Protein AF-A0A821WRH0-F1 (afdb_monomer_lite)

Foldseek 3Di:
DPPPDDDDDDDPPVPCVVVVPADPVRDDDDDPDDDCPPPDDDDDDDDDDPPPQFQFLQAQVQQKKKKWKWAWDADPPPRDTDIDIDMDIWGFDGHHDFFPVSVQVRVLVGLCVDPVRVQWHWDWDDDPPDDQKIQIAIGGDPDDPDDGPPDMKMKMAGDCSVCVQQQHNHRIDTNVCRRVTIHGGTCNPNHPPPD

Organism: NCBI:txid392032

Radius of gyration: 23.68 Å; chains: 1; bounding box: 64×35×74 Å

Sequence (195 aa):
MDEQGFYISLNPSASLSLYPNNTLSSFNNELHSPIDFANEEWVVGLAEVLVNAGVMNIGRDDARFSVQRVITSTNEYDGEPLIRNMTFHLEIPAKHYITIMELLAAINKQLKSCPETEDIHFKTSTPKEGKQLVKIKINLTEKPALSLPNRMKVNFTFSKHIAFLLGSDKTTIDYNEFEKLSAEMSISGAIPKFA

Secondary structure (DSSP, 8-state):
---------------TTT-TT-BTTB-----SS----TTS---PPP------TT--SB-TTTTEEEEEEEEEEE-TTT--EEEEEEEEEEE---B--SBHHHHHHHHHHHHTTSTTTTTEEEEEEPPSSS-SEEEEEEEE-S--SS---SEEEEEEEE-HHHHHHTT-S-SEEEGGGGGG-EEESB-TT------

Structure (mmCIF, N/CA/C/O backbone):
data_AF-A0A821WRH0-F1
#
_entry.id   AF-A0A821WRH0-F1
#
loop_
_atom_site.group_PDB
_atom_site.id
_atom_site.type_symbol
_atom_site.label_atom_id
_atom_site.label_alt_id
_atom_site.label_comp_id
_atom_site.label_asym_id
_atom_site.label_entity_id
_atom_site.label_seq_id
_atom_site.pdbx_PDB_ins_code
_atom_site.Cartn_x
_atom_site.Cartn_y
_atom_site.Cartn_z
_atom_site.occupancy
_atom_site.B_iso_or_equiv
_atom_site.auth_seq_id
_atom_site.auth_comp_id
_atom_site.auth_asym_id
_atom_site.auth_atom_id
_atom_site.pdbx_PDB_model_num
ATOM 1 N N . MET A 1 1 ? -42.793 -9.914 20.328 1.00 41.78 1 MET A N 1
ATOM 2 C CA . MET A 1 1 ? -42.519 -8.509 19.983 1.00 41.78 1 MET A CA 1
ATOM 3 C C . MET A 1 1 ? -41.028 -8.438 19.794 1.00 41.78 1 MET A C 1
ATOM 5 O O . MET A 1 1 ? -40.325 -8.842 20.709 1.00 41.78 1 MET A O 1
ATOM 9 N N . ASP A 1 2 ? -40.575 -8.060 18.606 1.00 43.97 2 ASP A N 1
ATOM 10 C CA . ASP A 1 2 ? -39.149 -7.876 18.357 1.00 43.97 2 ASP A CA 1
ATOM 11 C C . ASP A 1 2 ? -38.702 -6.639 19.141 1.00 43.97 2 ASP A C 1
ATOM 13 O O . ASP A 1 2 ? -39.193 -5.537 18.893 1.00 43.97 2 ASP A O 1
ATOM 17 N N . GLU A 1 3 ? -37.837 -6.829 20.137 1.00 53.34 3 GLU A N 1
ATOM 18 C CA . GLU A 1 3 ? -37.182 -5.725 20.836 1.00 53.34 3 GLU A CA 1
ATOM 19 C C . GLU A 1 3 ? -36.296 -4.992 19.822 1.00 53.34 3 GLU A C 1
ATOM 21 O O . GLU A 1 3 ? -35.256 -5.499 19.397 1.00 53.34 3 GLU A O 1
ATOM 26 N N . GLN A 1 4 ? -36.729 -3.807 19.385 1.00 60.75 4 GLN A N 1
ATOM 27 C CA . GLN A 1 4 ? -35.914 -2.923 18.555 1.00 60.75 4 GLN A CA 1
ATOM 28 C C . GLN A 1 4 ? -34.800 -2.320 19.416 1.00 60.75 4 GLN A C 1
ATOM 30 O O . GLN A 1 4 ? -34.915 -1.219 19.944 1.00 60.75 4 GLN A O 1
ATOM 35 N N . GLY A 1 5 ? -33.714 -3.071 19.579 1.00 61.09 5 GLY A N 1
ATOM 36 C CA . GLY A 1 5 ? -32.459 -2.553 20.108 1.00 61.09 5 GLY A CA 1
ATOM 37 C C . GLY A 1 5 ? -31.685 -1.780 19.039 1.00 61.09 5 GLY A C 1
ATOM 38 O O . GLY A 1 5 ? -31.749 -2.098 17.850 1.00 61.09 5 GLY A O 1
ATOM 39 N N . PHE A 1 6 ? -30.908 -0.788 19.462 1.00 62.66 6 PHE A N 1
ATOM 40 C CA . PHE A 1 6 ? -29.912 -0.133 18.620 1.00 62.66 6 PHE A CA 1
ATOM 41 C C . PHE A 1 6 ? -28.567 -0.092 19.345 1.00 62.66 6 PHE A C 1
ATOM 43 O O . PHE A 1 6 ? -28.502 -0.083 20.573 1.00 62.66 6 PHE A O 1
ATOM 50 N N . TYR A 1 7 ? -27.482 -0.090 18.575 1.00 62.16 7 TYR A N 1
ATOM 51 C CA . TYR A 1 7 ? -26.123 -0.045 19.104 1.00 62.16 7 TYR A CA 1
ATOM 52 C C . TYR A 1 7 ? -25.504 1.314 18.803 1.00 62.16 7 TYR A C 1
ATOM 54 O O . TYR A 1 7 ? -25.599 1.810 17.681 1.00 62.16 7 TYR A O 1
ATOM 62 N N . ILE A 1 8 ? -24.831 1.891 19.797 1.00 62.69 8 ILE A N 1
ATOM 63 C CA . ILE A 1 8 ? -24.060 3.122 19.642 1.00 62.69 8 ILE A CA 1
ATOM 64 C C . ILE A 1 8 ? -22.593 2.788 19.881 1.00 62.69 8 ILE A C 1
ATOM 66 O O . ILE A 1 8 ? -22.223 2.285 20.942 1.00 62.69 8 ILE A O 1
ATOM 70 N N . SER A 1 9 ? -21.743 3.076 18.901 1.00 56.69 9 SER A N 1
ATOM 71 C CA . SER A 1 9 ? -20.299 2.935 19.061 1.00 56.69 9 SER A CA 1
ATOM 72 C C . SER A 1 9 ? -19.720 4.214 19.652 1.00 56.69 9 SER A C 1
ATOM 74 O O . SER A 1 9 ? -19.687 5.256 18.999 1.00 56.69 9 SER A O 1
ATOM 76 N N . LEU A 1 10 ? -19.229 4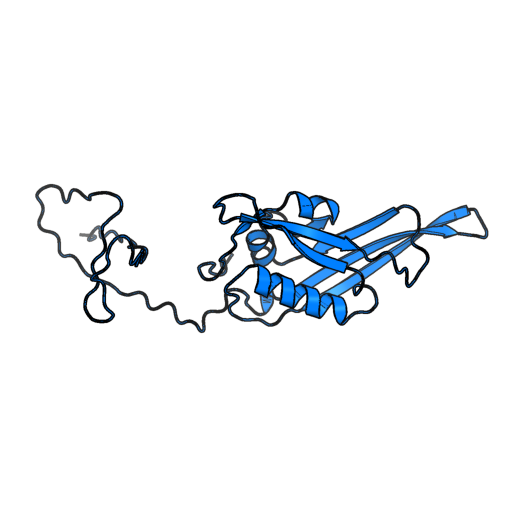.127 20.885 1.00 58.66 10 LEU A N 1
ATOM 77 C CA . LEU A 1 10 ? -18.386 5.161 21.468 1.00 58.66 10 LEU A CA 1
ATOM 78 C C . LEU A 1 10 ? -16.962 4.931 20.976 1.00 58.66 10 LEU A C 1
ATOM 80 O O . LEU A 1 10 ? -16.279 4.020 21.441 1.00 58.66 10 LEU A O 1
ATOM 84 N N . ASN A 1 11 ? -16.502 5.751 20.032 1.00 54.19 11 ASN A N 1
ATOM 85 C CA . ASN A 1 11 ? -15.074 5.789 19.749 1.00 54.19 11 ASN A CA 1
ATOM 86 C C . ASN A 1 11 ? -14.363 6.223 21.035 1.00 54.19 11 ASN A C 1
ATOM 88 O O . ASN A 1 11 ? -14.754 7.245 21.609 1.00 54.19 11 ASN A O 1
ATOM 92 N N . PRO A 1 12 ? -13.342 5.488 21.506 1.00 53.03 12 PRO A N 1
ATOM 93 C CA . PRO A 1 12 ? -12.553 5.901 22.651 1.00 53.03 12 PRO A CA 1
ATOM 94 C C . PRO A 1 12 ? -11.703 7.106 22.237 1.00 53.03 12 PRO A C 1
ATOM 96 O O . PRO A 1 12 ? -10.506 6.998 21.986 1.00 53.03 12 PRO A O 1
ATOM 99 N N . SER A 1 13 ? -12.307 8.290 22.156 1.00 53.94 13 SER A N 1
ATOM 100 C CA . SER A 1 13 ? -11.583 9.553 22.163 1.00 53.94 13 SER A CA 1
ATOM 101 C C . SER A 1 13 ? -11.132 9.804 23.603 1.00 53.94 13 SER A C 1
ATOM 103 O O . SER A 1 13 ? -11.552 10.731 24.286 1.00 53.94 13 SER A O 1
ATOM 105 N N . ALA A 1 14 ? -10.211 8.960 24.075 1.00 52.19 14 ALA A N 1
ATOM 106 C CA . ALA A 1 14 ? -9.466 9.123 25.320 1.00 52.19 14 ALA A CA 1
ATOM 107 C C . ALA A 1 14 ? -8.475 10.300 25.214 1.00 52.19 14 ALA A C 1
ATOM 109 O O . ALA A 1 14 ? -7.304 10.195 25.578 1.00 52.19 14 ALA A O 1
ATOM 110 N N . SER A 1 15 ? -8.912 11.414 24.629 1.00 53.31 15 SER A N 1
ATOM 111 C CA . SER A 1 15 ? -8.122 12.621 24.507 1.00 53.31 15 SER A CA 1
ATOM 112 C C . SER A 1 15 ? -7.903 13.168 25.912 1.00 53.31 15 SER A C 1
ATOM 114 O O . SER A 1 15 ? -8.784 13.806 26.482 1.00 53.31 15 SER A O 1
ATOM 116 N N . LEU A 1 16 ? -6.720 12.922 26.476 1.00 57.72 16 LEU A N 1
ATOM 117 C CA . LEU A 1 16 ? -6.313 13.435 27.790 1.00 57.72 16 LEU A CA 1
ATOM 118 C C . LEU A 1 16 ? -6.348 14.971 27.860 1.00 57.72 16 LEU A C 1
ATOM 120 O O . LEU A 1 16 ? -6.391 15.533 28.947 1.00 57.72 16 LEU A O 1
ATOM 124 N N . SER A 1 17 ? -6.360 15.661 26.714 1.00 57.25 17 SER A N 1
ATOM 125 C CA . SER A 1 17 ? -6.590 17.108 26.661 1.00 57.25 17 SER A CA 1
ATOM 126 C C . SER A 1 17 ? -8.047 17.511 26.909 1.00 57.25 17 SER A C 1
ATOM 128 O O . SER A 1 17 ? -8.277 18.614 27.390 1.00 57.25 17 SER A O 1
ATOM 130 N N . LEU A 1 18 ? -9.017 16.650 26.583 1.00 55.78 18 LEU A N 1
ATOM 131 C CA . LEU A 1 18 ? -10.450 16.900 26.793 1.00 55.78 18 LEU A CA 1
ATOM 132 C C . LEU A 1 18 ? -10.946 16.287 28.110 1.00 55.78 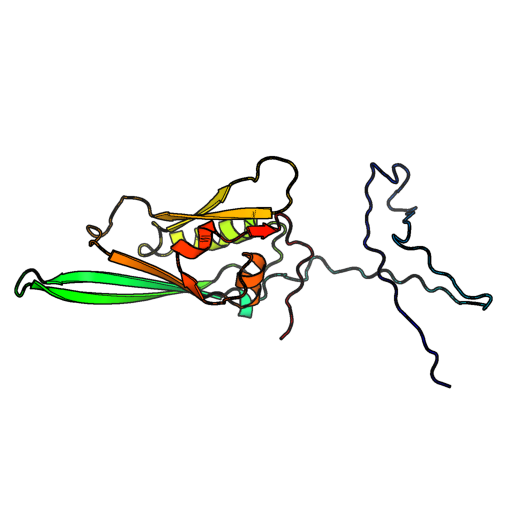18 LEU A C 1
ATOM 134 O O . LEU A 1 18 ? -11.730 16.908 28.822 1.00 55.78 18 LEU A O 1
ATOM 138 N N . TYR A 1 19 ? -10.432 15.108 28.468 1.00 68.88 19 TYR A N 1
ATOM 139 C CA . TYR A 1 19 ? -10.789 14.379 29.686 1.00 68.88 19 TYR A CA 1
ATOM 140 C C . TYR A 1 19 ? -9.523 14.031 30.490 1.00 68.88 19 TYR A C 1
ATOM 142 O O . TYR A 1 19 ? -9.122 12.866 30.554 1.00 68.88 19 TYR A O 1
ATOM 150 N N . PRO A 1 20 ? -8.866 15.028 31.116 1.00 67.62 20 PRO A N 1
ATOM 151 C CA . PRO A 1 20 ? -7.584 14.842 31.809 1.00 67.62 20 PRO A CA 1
ATOM 152 C C . PRO A 1 20 ? -7.665 13.911 33.024 1.00 67.62 20 PRO A C 1
ATOM 154 O O . PRO A 1 20 ? -6.645 13.407 33.484 1.00 67.62 20 PRO A O 1
ATOM 157 N N . ASN A 1 21 ? -8.875 13.668 33.529 1.00 72.69 21 ASN A N 1
ATOM 158 C CA . ASN A 1 21 ? -9.124 12.807 34.681 1.00 72.69 21 ASN A CA 1
ATOM 159 C C . ASN A 1 21 ? -9.404 11.345 34.298 1.00 72.69 21 ASN A C 1
ATOM 161 O O . ASN A 1 21 ? -9.670 10.541 35.189 1.00 72.69 21 ASN A O 1
ATOM 165 N N . ASN A 1 22 ? -9.378 10.990 33.006 1.00 66.94 22 ASN A N 1
ATOM 166 C CA . ASN A 1 22 ? -9.552 9.601 32.594 1.00 66.94 22 ASN A CA 1
ATOM 167 C C . ASN A 1 22 ? -8.366 8.759 33.072 1.00 66.94 22 ASN A C 1
ATOM 169 O O . ASN A 1 22 ? -7.207 9.051 32.777 1.00 66.94 22 ASN A O 1
ATOM 173 N N . THR A 1 23 ? -8.667 7.684 33.790 1.00 65.88 23 THR A N 1
ATOM 174 C CA . THR A 1 23 ? -7.700 6.683 34.236 1.00 65.88 23 THR A CA 1
ATOM 175 C C . THR A 1 23 ? -8.080 5.314 33.682 1.00 65.88 23 THR A C 1
ATOM 177 O O . THR A 1 23 ? -9.181 5.109 33.175 1.00 65.88 23 THR A O 1
ATOM 180 N N . LEU A 1 24 ? -7.176 4.343 33.827 1.00 56.78 24 LEU A N 1
ATOM 181 C CA . LEU A 1 24 ? -7.454 2.936 33.515 1.00 56.78 24 LEU A CA 1
ATOM 182 C C . LEU A 1 24 ? -8.655 2.365 34.290 1.00 56.78 24 LEU A C 1
ATOM 184 O O . LEU A 1 24 ? -9.268 1.412 33.829 1.00 56.78 24 LEU A O 1
ATOM 188 N N . SER A 1 25 ? -8.980 2.923 35.459 1.00 61.56 25 SER A N 1
ATOM 189 C CA . SER A 1 25 ? -10.066 2.456 36.329 1.00 61.56 25 SER A CA 1
ATOM 190 C C . SER A 1 25 ? -11.313 3.345 36.307 1.00 61.56 25 SER A C 1
ATOM 192 O O . SER A 1 25 ? -12.313 2.992 36.926 1.00 61.56 25 SER A O 1
ATOM 194 N N . SER A 1 26 ? -11.264 4.499 35.638 1.00 60.72 26 SER A N 1
ATOM 195 C CA . SER A 1 26 ? -12.343 5.487 35.611 1.00 60.72 26 SER A CA 1
ATOM 196 C C . SER A 1 26 ? -12.296 6.241 34.289 1.00 60.72 26 SER A C 1
ATOM 198 O O . SER A 1 26 ? -11.449 7.114 34.094 1.00 60.72 26 SER A O 1
ATOM 200 N N . PHE A 1 27 ? -13.206 5.901 33.382 1.00 61.66 27 PHE A N 1
ATOM 201 C CA . PHE A 1 27 ? -13.231 6.438 32.028 1.00 61.66 27 PHE A CA 1
ATOM 202 C C . PHE A 1 27 ? -14.539 7.178 31.767 1.00 61.66 27 PHE A C 1
ATOM 204 O O . PHE A 1 27 ? -15.613 6.583 31.829 1.00 61.66 27 PHE A O 1
ATOM 211 N N . ASN A 1 28 ? -14.437 8.466 31.450 1.00 64.75 28 ASN A N 1
ATOM 212 C CA . ASN A 1 28 ? -15.551 9.287 30.999 1.00 64.75 28 ASN A CA 1
ATOM 213 C C . ASN A 1 28 ? -15.395 9.583 29.508 1.00 64.75 28 ASN A C 1
ATOM 215 O O . ASN A 1 28 ? -14.311 9.938 29.040 1.00 64.75 28 ASN A O 1
ATOM 219 N N . ASN A 1 29 ? -16.488 9.448 28.768 1.00 65.00 29 ASN A N 1
ATOM 220 C CA . ASN A 1 29 ? -16.570 9.821 27.364 1.00 65.00 29 ASN A CA 1
ATOM 221 C C . ASN A 1 29 ? -17.930 10.462 27.105 1.00 65.00 29 ASN A C 1
ATOM 223 O O . ASN A 1 29 ? -18.893 10.192 27.825 1.00 65.00 29 ASN A O 1
ATOM 227 N N . GLU A 1 30 ? -18.005 11.294 26.078 1.00 65.69 30 GLU A N 1
ATOM 228 C CA . GLU A 1 30 ? -19.230 11.970 25.683 1.00 65.69 30 GLU A CA 1
ATOM 229 C C . GLU A 1 30 ? -19.664 11.484 24.305 1.00 65.69 30 GLU A C 1
ATOM 231 O O . GLU A 1 30 ? -18.856 11.265 23.398 1.00 65.69 30 GLU A O 1
ATOM 236 N N . LEU A 1 31 ? -20.971 11.306 24.139 1.00 65.00 31 LEU A N 1
ATOM 237 C CA . LEU A 1 31 ? -21.533 11.085 22.820 1.00 65.00 31 LEU A CA 1
ATOM 238 C C . LEU A 1 31 ? -21.380 12.371 22.008 1.00 65.00 31 LEU A C 1
ATOM 240 O O . LEU A 1 31 ? -21.886 13.419 22.392 1.00 65.00 31 LEU A O 1
ATOM 244 N N . HIS A 1 32 ? -20.743 12.276 20.840 1.00 59.94 32 HIS A N 1
ATOM 245 C CA . HIS A 1 32 ? -20.609 13.402 19.906 1.00 59.94 32 HIS A CA 1
ATOM 246 C C . HIS A 1 32 ? -21.958 13.997 19.472 1.00 59.94 32 HIS A C 1
ATOM 248 O O . HIS A 1 32 ? -22.010 15.104 18.938 1.00 59.94 32 HIS A O 1
ATOM 254 N N . SER A 1 33 ? -23.049 13.254 19.638 1.00 58.44 33 SER A N 1
ATOM 255 C CA . SER A 1 33 ? -24.402 13.734 19.397 1.00 58.44 33 SER A CA 1
ATOM 256 C C . SER A 1 33 ? -25.292 13.318 20.564 1.00 58.44 33 SER A C 1
ATOM 258 O O . SER A 1 33 ? -25.293 12.134 20.910 1.00 58.44 33 SER A O 1
ATOM 260 N N . PRO A 1 34 ? -26.031 14.258 21.178 1.00 66.56 34 PRO A N 1
ATOM 261 C CA . PRO A 1 34 ? -26.975 13.924 22.230 1.00 66.56 34 PRO A CA 1
ATOM 262 C C . PRO A 1 34 ? -28.049 12.993 21.669 1.00 66.56 34 PRO A C 1
ATOM 264 O O . PRO A 1 34 ? -28.529 13.180 20.550 1.00 66.56 34 PRO A O 1
ATOM 267 N N . ILE A 1 35 ? -28.405 11.983 22.453 1.00 69.31 35 ILE A N 1
ATOM 268 C CA . ILE A 1 35 ? -29.463 11.037 22.115 1.00 69.31 35 ILE A CA 1
ATOM 269 C C . ILE A 1 35 ? -30.664 11.390 22.974 1.00 69.31 35 ILE A C 1
ATOM 271 O O . ILE A 1 35 ? -30.554 11.466 24.197 1.00 69.31 35 ILE A O 1
ATOM 275 N N . ASP A 1 36 ? -31.790 11.631 22.315 1.00 74.06 36 ASP A N 1
ATOM 276 C CA . ASP A 1 36 ? -33.067 11.826 22.980 1.00 74.06 36 ASP A CA 1
ATOM 277 C C . ASP A 1 36 ? -33.769 10.474 23.094 1.00 74.06 36 ASP A C 1
ATOM 279 O O . ASP A 1 36 ? -34.232 9.890 22.111 1.00 74.06 36 ASP A O 1
ATOM 283 N N . PHE A 1 37 ? -33.794 9.960 24.315 1.00 68.88 37 PHE A N 1
ATOM 284 C CA . PHE A 1 37 ? -34.530 8.767 24.688 1.00 68.88 37 PHE A CA 1
ATOM 285 C C . PHE A 1 37 ? -35.976 9.172 24.965 1.00 68.88 37 PHE A C 1
ATOM 287 O O . PHE A 1 37 ? -36.374 9.265 26.121 1.00 68.88 37 PHE A O 1
ATOM 294 N N . ALA A 1 38 ? -36.719 9.495 23.904 1.00 65.69 38 ALA A N 1
ATOM 295 C CA . ALA A 1 38 ? -38.064 10.070 23.941 1.00 65.69 38 ALA A CA 1
ATOM 296 C C . ALA A 1 38 ? -38.939 9.515 25.086 1.00 65.69 38 ALA A C 1
ATOM 298 O O . ALA A 1 38 ? -39.541 8.470 24.911 1.00 65.69 38 ALA A O 1
ATOM 299 N N . ASN A 1 39 ? -38.988 10.197 26.243 1.00 64.88 39 ASN A N 1
ATOM 300 C CA . ASN A 1 39 ? -39.774 9.915 27.467 1.00 64.88 39 ASN A CA 1
ATOM 301 C C . ASN A 1 39 ? -40.053 8.437 27.846 1.00 64.88 39 ASN A C 1
ATOM 303 O O . ASN A 1 39 ? -41.018 8.155 28.558 1.00 64.88 39 ASN A O 1
ATOM 307 N N . GLU A 1 40 ? -39.218 7.501 27.412 1.00 73.19 40 GLU A N 1
ATOM 308 C CA . GLU A 1 40 ? -39.374 6.063 27.621 1.00 73.19 40 GLU A CA 1
ATOM 309 C C . GLU A 1 40 ? -38.276 5.555 28.562 1.00 73.19 40 GLU A C 1
ATOM 311 O O . GLU A 1 40 ? -37.202 6.149 28.681 1.00 73.19 40 GLU A O 1
ATOM 316 N N . GLU A 1 41 ? -38.543 4.456 29.267 1.00 73.00 41 GLU A N 1
ATOM 317 C CA . GLU A 1 41 ? -37.542 3.811 30.116 1.00 73.00 41 GLU A CA 1
ATOM 318 C C . GLU A 1 41 ? -36.636 2.919 29.259 1.00 73.00 41 GLU A C 1
ATOM 320 O O . GLU A 1 41 ? -37.088 1.936 28.674 1.00 73.00 41 GLU A O 1
ATOM 325 N N . TRP A 1 42 ? -35.342 3.247 29.202 1.00 72.88 42 TRP A N 1
ATOM 326 C CA . TRP A 1 42 ? -34.342 2.476 28.461 1.00 72.88 42 TRP A CA 1
ATOM 327 C C . TRP A 1 42 ? -33.394 1.745 29.405 1.00 72.88 42 TRP A C 1
ATOM 329 O O . TRP A 1 42 ? -32.890 2.312 30.376 1.00 72.88 42 TRP A O 1
ATOM 339 N N . VAL A 1 43 ? -33.080 0.494 29.067 1.00 69.94 43 VAL A N 1
ATOM 340 C CA . VAL A 1 43 ? -31.989 -0.253 29.699 1.00 69.94 43 VAL A CA 1
ATOM 341 C C . VAL A 1 43 ? -30.734 -0.070 28.854 1.00 69.94 43 VAL A C 1
ATOM 343 O O . VAL A 1 43 ? -30.655 -0.549 27.724 1.00 69.94 43 VAL A O 1
ATOM 346 N N . VAL A 1 44 ? -29.740 0.626 29.403 1.00 68.75 44 VAL A N 1
ATOM 347 C CA . VAL A 1 44 ? -28.452 0.842 28.734 1.00 68.75 44 VAL A CA 1
ATOM 348 C C . VAL A 1 44 ? -27.463 -0.233 29.175 1.00 68.75 44 VAL A C 1
ATOM 350 O O . VAL A 1 44 ? -27.117 -0.332 30.351 1.00 68.75 44 VAL A O 1
ATOM 353 N N . GLY A 1 45 ? -26.982 -1.025 28.217 1.00 62.72 45 GLY A N 1
ATOM 354 C CA . GLY A 1 45 ? -25.863 -1.944 28.405 1.00 62.72 45 GLY A CA 1
ATOM 355 C C . GLY A 1 45 ? -24.572 -1.345 27.854 1.00 62.72 45 GLY A C 1
ATOM 356 O O . GLY A 1 45 ? -24.514 -0.959 26.689 1.00 62.72 45 GLY A O 1
ATOM 357 N N . LEU A 1 46 ? -23.525 -1.289 28.675 1.00 64.75 46 LEU A N 1
ATOM 358 C CA . LEU A 1 46 ? -22.170 -0.997 28.210 1.00 64.75 46 LEU A CA 1
ATOM 359 C C . LEU A 1 46 ? -21.503 -2.304 27.781 1.00 64.75 46 LEU A C 1
ATOM 361 O O . LEU A 1 46 ? -21.406 -3.244 28.569 1.00 64.75 46 LEU A O 1
ATOM 365 N N . ALA A 1 47 ? -21.028 -2.349 26.540 1.00 60.06 47 ALA A N 1
ATOM 366 C CA . ALA A 1 47 ? -20.213 -3.441 26.031 1.00 60.06 47 ALA A CA 1
ATOM 367 C C . ALA A 1 47 ? -18.840 -2.892 25.638 1.00 60.06 47 ALA A C 1
ATOM 369 O O . ALA A 1 47 ? -18.734 -1.998 24.799 1.00 60.06 47 ALA A O 1
ATOM 370 N N . GLU A 1 48 ? -17.787 -3.432 26.245 1.00 59.03 48 GLU A N 1
ATOM 371 C CA . GLU A 1 48 ? -16.421 -3.184 25.805 1.00 59.03 48 GLU A CA 1
ATOM 372 C C . GLU A 1 48 ? -16.075 -4.175 24.692 1.00 59.03 48 GLU A C 1
ATOM 374 O O . GLU A 1 48 ? -16.141 -5.392 24.876 1.00 59.03 48 GLU A O 1
ATOM 379 N N . VAL A 1 49 ? -15.689 -3.657 23.527 1.00 59.62 49 VAL A N 1
ATOM 380 C CA . VAL A 1 49 ? -15.126 -4.482 22.457 1.00 59.62 49 VAL A CA 1
ATOM 381 C C . VAL A 1 49 ? -13.611 -4.410 22.565 1.00 59.62 49 VAL A C 1
ATOM 383 O O . VAL A 1 49 ? -12.971 -3.497 22.046 1.00 59.62 49 VAL A O 1
ATOM 386 N N . LEU A 1 50 ? -13.030 -5.399 23.239 1.00 55.09 50 LEU A N 1
ATOM 387 C CA . LEU A 1 50 ? -11.588 -5.612 23.226 1.00 55.09 50 LEU A CA 1
ATOM 388 C C . LEU A 1 50 ? -11.191 -6.141 21.846 1.00 55.09 50 LEU A C 1
ATOM 390 O O . LEU A 1 50 ? -11.250 -7.343 21.574 1.00 55.09 50 LEU A O 1
ATOM 394 N N . VAL A 1 51 ? -10.783 -5.241 20.952 1.00 55.09 51 VAL A N 1
ATOM 395 C CA . VAL A 1 51 ? -10.149 -5.650 19.699 1.00 55.09 51 VAL A CA 1
ATOM 396 C C . VAL A 1 51 ? -8.781 -6.210 20.063 1.00 55.09 51 VAL A C 1
ATOM 398 O O . VAL A 1 51 ? -7.869 -5.479 20.443 1.00 55.09 51 VAL A O 1
ATOM 401 N N . ASN A 1 52 ? -8.653 -7.534 20.007 1.00 53.72 52 ASN A N 1
ATOM 402 C CA . ASN A 1 52 ? -7.400 -8.206 20.306 1.00 53.72 52 ASN A CA 1
ATOM 403 C C . ASN A 1 52 ? -6.310 -7.647 19.376 1.00 53.72 52 ASN A C 1
ATOM 405 O O . ASN A 1 52 ? -6.442 -7.721 18.157 1.00 53.72 52 ASN A O 1
ATOM 409 N N . ALA A 1 53 ? -5.221 -7.113 19.935 1.00 52.19 53 ALA A N 1
ATOM 410 C CA . ALA A 1 53 ? -4.086 -6.599 19.163 1.00 52.19 53 ALA A CA 1
ATOM 411 C C . ALA A 1 53 ? -3.417 -7.677 18.276 1.00 52.19 53 ALA A C 1
ATOM 413 O O . ALA A 1 53 ? -2.578 -7.361 17.435 1.00 52.19 53 ALA A O 1
ATOM 414 N N . GLY A 1 54 ? -3.801 -8.952 18.434 1.00 60.06 54 GLY A N 1
ATOM 415 C CA . GLY A 1 54 ? -3.484 -10.036 17.503 1.00 60.06 54 GLY A CA 1
ATOM 416 C C . GLY A 1 54 ? -4.266 -10.016 16.179 1.00 60.06 54 GLY A C 1
ATOM 417 O O . GLY A 1 54 ? -3.942 -10.802 15.288 1.00 60.06 54 GLY A O 1
ATOM 418 N N . VAL A 1 55 ? -5.274 -9.151 16.011 1.00 72.81 55 VAL A N 1
ATOM 419 C CA . VAL A 1 55 ? -5.990 -8.996 14.736 1.00 72.81 55 VAL A CA 1
ATOM 420 C C . VAL A 1 55 ? -5.080 -8.272 13.746 1.00 72.81 55 VAL A C 1
ATOM 422 O O . VAL A 1 55 ? -4.803 -7.075 13.848 1.00 72.81 55 VAL A O 1
ATOM 425 N N . MET A 1 56 ? -4.584 -9.034 12.776 1.00 85.12 56 MET A N 1
ATOM 426 C CA . MET A 1 56 ? -3.764 -8.513 11.691 1.00 85.12 56 MET A CA 1
ATOM 427 C C . MET A 1 56 ? -4.624 -7.626 10.790 1.00 85.12 56 MET A C 1
ATOM 429 O O . MET A 1 56 ? -5.652 -8.079 10.289 1.00 85.12 56 MET A O 1
ATOM 433 N N . ASN A 1 57 ? -4.189 -6.389 10.543 1.00 87.19 57 ASN A N 1
ATOM 434 C CA . ASN A 1 57 ? -4.795 -5.584 9.485 1.00 87.19 57 ASN A CA 1
ATOM 435 C C . ASN A 1 57 ? -4.316 -6.023 8.099 1.00 87.19 57 ASN A C 1
ATOM 437 O O . ASN A 1 57 ? -5.025 -5.818 7.130 1.00 87.19 57 ASN A O 1
ATOM 441 N N . ILE A 1 58 ? -3.183 -6.715 7.983 1.00 92.50 58 ILE A N 1
ATOM 442 C CA . ILE A 1 58 ? -2.794 -7.396 6.747 1.00 92.50 58 ILE A CA 1
ATOM 443 C C . ILE A 1 58 ? -2.789 -8.904 6.993 1.00 92.50 58 ILE A C 1
ATOM 445 O O . ILE A 1 58 ? -1.888 -9.437 7.645 1.00 92.50 58 ILE A O 1
ATOM 449 N N . GLY A 1 59 ? -3.811 -9.590 6.477 1.00 91.94 59 GLY A N 1
ATOM 450 C CA . GLY A 1 59 ? -3.889 -11.050 6.479 1.00 91.94 59 GLY A CA 1
ATOM 451 C C . GLY A 1 59 ? -2.925 -11.688 5.474 1.00 91.94 59 GLY A C 1
ATOM 452 O O . GLY A 1 59 ? -2.368 -11.013 4.613 1.00 91.94 59 GLY A O 1
ATOM 453 N N . ARG A 1 60 ? -2.740 -13.013 5.557 1.00 91.56 60 ARG A N 1
ATOM 454 C CA . ARG A 1 60 ? -1.843 -13.758 4.648 1.00 91.56 60 ARG A CA 1
ATOM 455 C C . ARG A 1 60 ? -2.227 -13.607 3.176 1.00 91.56 60 ARG A C 1
ATOM 457 O O . ARG A 1 60 ? -1.346 -13.462 2.338 1.00 91.56 60 ARG A O 1
ATOM 464 N N . ASP A 1 61 ? -3.523 -13.598 2.878 1.00 91.19 61 ASP A N 1
ATOM 465 C CA . ASP A 1 61 ? -4.012 -13.486 1.501 1.00 91.19 61 ASP A CA 1
ATOM 466 C C . ASP A 1 61 ? -3.843 -12.067 0.940 1.00 91.19 61 ASP A C 1
ATOM 468 O O . ASP A 1 61 ? -3.574 -11.896 -0.248 1.00 91.19 61 ASP A O 1
ATOM 472 N N . ASP A 1 62 ? -3.908 -11.051 1.806 1.00 94.19 62 ASP A N 1
ATOM 473 C CA . ASP A 1 62 ? -3.709 -9.650 1.430 1.00 94.19 62 ASP A CA 1
ATOM 474 C C . ASP A 1 62 ? -2.235 -9.268 1.296 1.00 94.19 62 ASP A C 1
ATOM 476 O O . ASP A 1 62 ? -1.928 -8.265 0.655 1.00 94.19 62 ASP A O 1
ATOM 480 N N . ALA A 1 63 ? -1.333 -10.038 1.909 1.00 96.19 63 ALA A N 1
ATOM 481 C CA . ALA A 1 63 ? 0.083 -9.715 2.041 1.00 96.19 63 ALA A CA 1
ATOM 482 C C . ALA A 1 63 ? 0.892 -9.856 0.740 1.00 96.19 63 ALA A C 1
ATOM 484 O O . ALA A 1 63 ? 2.066 -9.477 0.688 1.00 96.19 63 ALA A O 1
ATOM 485 N N . ARG A 1 64 ? 0.282 -10.402 -0.313 1.00 97.31 64 ARG A N 1
ATOM 486 C CA . ARG A 1 64 ? 0.913 -10.598 -1.618 1.00 97.31 64 ARG A CA 1
ATOM 487 C C . ARG A 1 64 ? 0.666 -9.408 -2.529 1.00 97.31 64 ARG A C 1
ATOM 489 O O . ARG A 1 64 ? -0.435 -8.864 -2.597 1.00 97.31 64 ARG A O 1
ATOM 496 N N . PHE A 1 65 ? 1.690 -9.038 -3.281 1.00 97.56 65 PHE A N 1
ATOM 497 C CA . PHE A 1 65 ? 1.599 -8.022 -4.318 1.00 97.56 65 PHE A CA 1
ATOM 498 C C . PHE A 1 65 ? 2.518 -8.378 -5.481 1.00 97.56 65 PHE A C 1
ATOM 500 O O . PHE A 1 65 ? 3.405 -9.224 -5.359 1.00 97.56 65 PHE A O 1
ATOM 507 N N . SER A 1 66 ? 2.308 -7.745 -6.629 1.00 97.56 66 SER A N 1
ATOM 508 C CA . SER A 1 66 ? 3.186 -7.930 -7.778 1.00 97.56 66 SER A CA 1
ATOM 509 C C . SER A 1 66 ? 3.619 -6.620 -8.400 1.00 97.56 66 SER A C 1
ATOM 511 O O . SER A 1 66 ? 2.837 -5.674 -8.476 1.00 97.56 66 SER A O 1
ATOM 513 N N . VAL A 1 67 ? 4.845 -6.601 -8.906 1.00 96.12 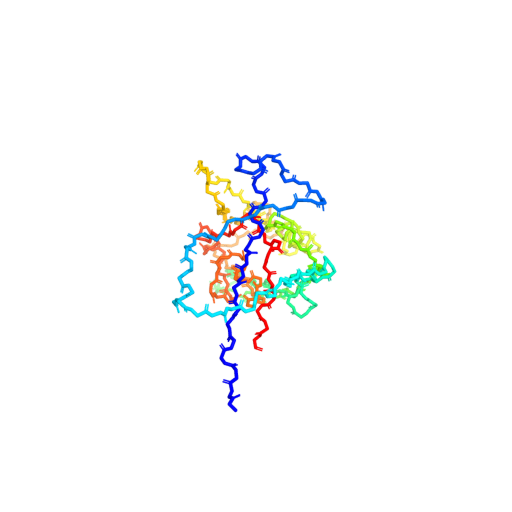67 VAL A N 1
ATOM 514 C CA . VAL A 1 67 ? 5.411 -5.489 -9.664 1.00 96.12 67 VAL A CA 1
ATOM 515 C C . VAL A 1 67 ? 5.565 -5.935 -11.107 1.00 96.12 67 VAL A C 1
ATOM 517 O O . VAL A 1 67 ? 6.255 -6.913 -11.379 1.00 96.12 67 VAL A O 1
ATOM 520 N N . GLN A 1 68 ? 4.939 -5.223 -12.033 1.00 94.62 68 GLN A N 1
ATOM 521 C CA . GLN A 1 68 ? 5.118 -5.432 -13.462 1.00 94.62 68 GLN A CA 1
ATOM 522 C C . GLN A 1 68 ? 6.013 -4.329 -14.024 1.00 94.62 68 GLN A C 1
ATOM 524 O O . GLN A 1 68 ? 5.711 -3.145 -13.878 1.00 94.62 68 GLN A O 1
ATOM 529 N N . ARG A 1 69 ? 7.092 -4.720 -14.699 1.00 90.12 69 ARG A N 1
ATOM 530 C CA . ARG A 1 69 ? 7.990 -3.834 -15.441 1.00 90.12 69 ARG A CA 1
ATOM 531 C C . ARG A 1 69 ? 7.840 -4.100 -16.932 1.00 90.12 69 ARG A C 1
ATOM 533 O O . ARG A 1 69 ? 8.018 -5.231 -17.383 1.00 90.12 69 ARG A O 1
ATOM 540 N N . VAL A 1 70 ? 7.539 -3.049 -17.687 1.00 87.81 70 VAL A N 1
ATOM 541 C CA . VAL A 1 70 ? 7.544 -3.065 -19.152 1.00 87.81 70 VAL A CA 1
ATOM 542 C C . VAL A 1 70 ? 8.692 -2.190 -19.621 1.00 87.81 70 VAL A C 1
ATOM 544 O O . VAL A 1 70 ? 8.693 -0.974 -19.409 1.00 87.81 70 VAL A O 1
ATOM 547 N N . ILE A 1 71 ? 9.675 -2.827 -20.243 1.00 83.56 71 ILE A N 1
ATOM 548 C CA . ILE A 1 71 ? 10.868 -2.186 -20.781 1.00 83.56 71 ILE A CA 1
ATOM 549 C C . ILE A 1 71 ? 10.747 -2.215 -22.299 1.00 83.56 71 ILE A C 1
ATOM 551 O O . ILE A 1 71 ? 10.667 -3.288 -22.892 1.00 83.56 71 ILE A O 1
ATOM 555 N N . THR A 1 72 ? 10.719 -1.038 -22.920 1.00 81.44 72 THR A N 1
ATOM 556 C CA . THR A 1 72 ? 10.756 -0.909 -24.383 1.00 81.44 72 THR A CA 1
ATOM 557 C C . THR A 1 72 ? 12.138 -0.427 -24.782 1.00 81.44 72 THR A C 1
ATOM 559 O O . THR A 1 72 ? 12.460 0.727 -24.519 1.00 81.44 72 THR A O 1
ATOM 562 N N . SER A 1 73 ? 12.949 -1.289 -25.384 1.00 79.56 73 SER A N 1
ATOM 563 C CA . SER A 1 73 ? 14.243 -0.934 -25.977 1.00 79.56 73 SER A CA 1
ATOM 564 C C . SER A 1 73 ? 14.163 -0.980 -27.502 1.00 79.56 73 SER A C 1
ATOM 566 O O . SER A 1 73 ? 13.188 -1.468 -28.063 1.00 79.56 73 SER A O 1
ATOM 568 N N . THR A 1 74 ? 15.190 -0.484 -28.181 1.00 79.50 74 THR A N 1
ATOM 569 C CA . THR A 1 74 ? 15.335 -0.619 -29.635 1.00 79.50 74 THR A CA 1
ATOM 570 C C . THR A 1 74 ? 16.334 -1.732 -29.915 1.00 79.50 74 THR A C 1
ATOM 572 O O . THR A 1 74 ? 17.372 -1.797 -29.258 1.00 79.50 74 THR A O 1
ATOM 575 N N . ASN A 1 75 ? 16.009 -2.634 -30.834 1.00 76.25 75 ASN A N 1
ATOM 576 C CA . ASN A 1 75 ? 16.935 -3.656 -31.293 1.00 76.25 75 ASN A CA 1
ATOM 577 C C . ASN A 1 75 ? 18.043 -2.995 -32.129 1.00 76.25 75 ASN A C 1
ATOM 579 O O . ASN A 1 75 ? 17.768 -2.237 -33.056 1.00 76.25 75 ASN A O 1
ATOM 583 N N . GLU A 1 76 ? 19.300 -3.268 -31.783 1.00 78.88 76 GLU A N 1
ATOM 584 C CA . GLU A 1 76 ? 20.471 -2.661 -32.426 1.00 78.88 76 GLU A CA 1
ATOM 585 C C . GLU A 1 76 ? 20.647 -3.103 -33.887 1.00 78.88 76 GLU A C 1
ATOM 587 O O . GLU A 1 76 ? 21.318 -2.416 -34.654 1.00 78.88 76 GLU A O 1
ATOM 592 N N . TYR A 1 77 ? 20.041 -4.228 -34.284 1.00 78.56 77 TYR A N 1
ATOM 593 C CA . TYR A 1 77 ? 20.218 -4.808 -35.617 1.00 78.56 77 TYR A CA 1
ATOM 594 C C . TYR A 1 77 ? 19.230 -4.283 -36.665 1.00 78.56 77 TYR A C 1
ATOM 596 O O . TYR A 1 77 ? 19.626 -4.045 -37.803 1.00 78.56 77 TYR A O 1
ATOM 604 N N . ASP A 1 78 ? 17.957 -4.124 -36.307 1.00 86.81 78 ASP A N 1
ATOM 605 C CA . ASP A 1 78 ? 16.875 -3.768 -37.239 1.00 86.81 78 ASP A CA 1
ATOM 606 C C . ASP A 1 78 ? 16.120 -2.488 -36.840 1.00 86.81 78 ASP A C 1
ATOM 608 O O . ASP A 1 78 ? 15.297 -1.998 -37.609 1.00 86.81 78 ASP A O 1
ATOM 612 N N . GLY A 1 79 ? 16.420 -1.903 -35.674 1.00 81.69 79 GLY A N 1
ATOM 613 C CA . GLY A 1 79 ? 15.732 -0.714 -35.174 1.00 81.69 79 GLY A CA 1
ATOM 614 C C . GLY A 1 79 ? 14.317 -0.984 -34.651 1.00 81.69 79 GLY A C 1
ATOM 615 O O . GLY A 1 79 ? 13.623 -0.035 -34.274 1.00 81.69 79 GLY A O 1
ATOM 616 N N . GLU A 1 80 ? 13.881 -2.244 -34.592 1.00 83.94 80 GLU A N 1
ATOM 617 C CA . GLU A 1 80 ? 12.541 -2.609 -34.137 1.00 83.94 80 GLU A CA 1
ATOM 618 C C . GLU A 1 80 ? 12.416 -2.496 -32.605 1.00 83.94 80 GLU A C 1
ATOM 620 O O . GLU A 1 80 ? 13.392 -2.690 -31.865 1.00 83.94 80 GLU A O 1
ATOM 625 N N . PRO A 1 81 ? 11.224 -2.174 -32.071 1.00 80.62 81 PRO A N 1
ATOM 626 C CA . PRO A 1 81 ? 11.011 -2.101 -30.635 1.00 80.62 81 PRO A CA 1
ATOM 627 C C . PRO A 1 81 ? 11.039 -3.503 -30.012 1.00 80.62 81 PRO A C 1
ATOM 629 O O . PRO A 1 81 ? 10.176 -4.343 -30.261 1.00 80.62 81 PRO A O 1
ATOM 632 N N . LEU A 1 82 ? 11.995 -3.732 -29.117 1.00 81.62 82 LEU A N 1
ATOM 633 C CA . LEU A 1 82 ? 12.040 -4.904 -28.255 1.00 81.62 82 LEU A CA 1
ATOM 634 C C . LEU A 1 82 ? 11.296 -4.598 -26.951 1.00 81.62 82 LEU A C 1
ATOM 636 O O . LEU A 1 82 ? 11.720 -3.756 -26.158 1.00 81.62 82 LEU A O 1
ATOM 640 N N . ILE A 1 83 ? 10.196 -5.310 -26.710 1.00 85.06 83 ILE A N 1
ATOM 641 C CA . ILE A 1 83 ? 9.395 -5.170 -25.490 1.00 85.06 83 ILE A CA 1
ATOM 642 C C . ILE A 1 83 ? 9.694 -6.344 -24.559 1.00 85.06 83 ILE A C 1
ATOM 644 O O . ILE A 1 83 ? 9.429 -7.498 -24.895 1.00 85.06 83 ILE A O 1
ATOM 648 N N . ARG A 1 84 ? 10.218 -6.053 -23.366 1.00 85.94 84 ARG A N 1
ATOM 649 C CA . ARG A 1 84 ? 10.379 -7.033 -22.285 1.00 85.94 84 ARG A CA 1
ATOM 650 C C . ARG A 1 84 ? 9.377 -6.750 -21.176 1.00 85.94 84 ARG A C 1
ATOM 652 O O . ARG A 1 84 ? 9.401 -5.678 -20.573 1.00 85.94 84 ARG A O 1
ATOM 659 N N . ASN A 1 85 ? 8.540 -7.744 -20.895 1.00 91.00 85 ASN A N 1
ATOM 660 C CA . ASN A 1 85 ? 7.581 -7.726 -19.797 1.00 91.00 85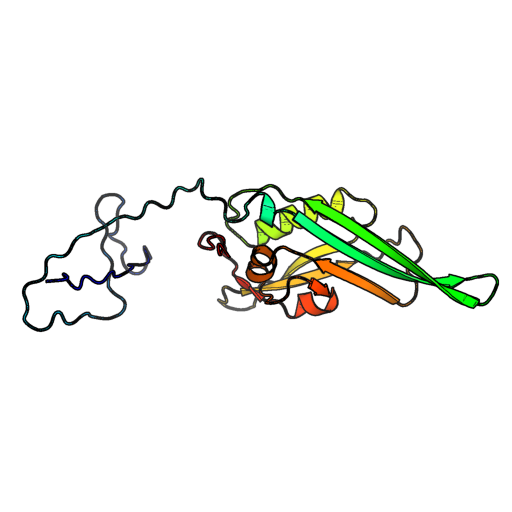 ASN A CA 1
ATOM 661 C C . ASN A 1 85 ? 8.081 -8.648 -18.689 1.00 91.00 85 ASN A C 1
ATOM 663 O O . ASN A 1 85 ? 8.284 -9.838 -18.923 1.00 91.00 85 ASN A O 1
ATOM 667 N N . MET A 1 86 ? 8.265 -8.103 -17.494 1.00 91.38 86 MET A N 1
ATOM 668 C CA . MET A 1 86 ? 8.683 -8.852 -16.313 1.00 91.38 86 MET A CA 1
ATOM 669 C C . MET A 1 86 ? 7.661 -8.635 -15.204 1.00 91.38 86 MET A C 1
ATOM 671 O O . MET A 1 86 ? 7.253 -7.498 -14.969 1.00 91.38 86 MET A O 1
ATOM 675 N N . THR A 1 87 ? 7.261 -9.706 -14.523 1.00 95.50 87 THR A N 1
ATOM 676 C CA . THR A 1 87 ? 6.359 -9.643 -13.369 1.00 95.50 87 THR A CA 1
ATOM 677 C C . THR A 1 87 ? 7.028 -10.319 -12.183 1.00 95.50 87 THR A C 1
ATOM 679 O O . THR A 1 87 ? 7.441 -11.472 -12.274 1.00 95.50 87 THR A O 1
ATOM 682 N N . PHE A 1 88 ? 7.108 -9.598 -11.070 1.00 95.19 88 PHE A N 1
ATOM 683 C CA . PHE A 1 88 ? 7.709 -10.047 -9.820 1.00 95.19 88 PHE A CA 1
ATOM 684 C C . PHE A 1 88 ? 6.610 -10.193 -8.777 1.00 95.19 88 PHE A C 1
ATOM 686 O O . PHE A 1 88 ? 5.864 -9.244 -8.551 1.00 95.19 88 PHE A O 1
ATOM 693 N N . HIS A 1 89 ? 6.503 -11.361 -8.151 1.00 96.94 89 HIS A N 1
ATOM 694 C CA . HIS A 1 89 ? 5.547 -11.621 -7.077 1.00 96.94 89 HIS A CA 1
ATOM 695 C C . HIS A 1 89 ? 6.271 -11.555 -5.735 1.00 96.94 89 HIS A C 1
ATOM 697 O O . HIS A 1 89 ? 7.262 -12.252 -5.527 1.00 96.94 89 HIS A O 1
ATOM 703 N N . LEU A 1 90 ? 5.785 -10.699 -4.844 1.00 96.69 90 LEU A N 1
ATOM 704 C CA . LEU A 1 90 ? 6.410 -10.372 -3.569 1.00 96.69 90 LEU A CA 1
ATOM 705 C C . LEU A 1 90 ? 5.383 -10.522 -2.442 1.00 96.69 90 LEU A C 1
ATOM 707 O O . LEU A 1 90 ? 4.177 -10.399 -2.656 1.00 96.69 90 LEU A O 1
ATOM 711 N N . GLU A 1 91 ? 5.864 -10.774 -1.226 1.00 97.56 91 GLU A N 1
ATOM 712 C CA . GLU A 1 91 ? 5.010 -10.972 -0.053 1.00 97.56 91 GLU A CA 1
ATOM 713 C C . GLU A 1 91 ? 5.579 -10.227 1.158 1.00 97.56 91 GLU A C 1
ATOM 715 O O . GLU A 1 91 ? 6.736 -10.419 1.538 1.00 97.56 91 GLU A O 1
ATOM 720 N N . ILE A 1 92 ? 4.781 -9.355 1.773 1.00 97.44 92 ILE A N 1
ATOM 721 C CA . ILE A 1 92 ? 5.129 -8.723 3.053 1.00 97.44 92 ILE A CA 1
ATOM 722 C C . ILE A 1 92 ? 4.703 -9.615 4.231 1.00 97.44 92 ILE A C 1
ATOM 724 O O . ILE A 1 92 ? 3.867 -10.494 4.069 1.00 97.44 92 ILE A O 1
ATOM 728 N N . PRO A 1 93 ? 5.249 -9.433 5.445 1.00 96.62 93 PRO A N 1
ATOM 729 C CA . PRO A 1 93 ? 4.763 -10.176 6.604 1.00 96.62 93 PRO A CA 1
ATOM 730 C C . PRO A 1 93 ? 3.288 -9.870 6.910 1.00 96.62 93 PRO A C 1
ATOM 732 O O . PRO A 1 93 ? 2.926 -8.711 7.099 1.00 96.62 93 PRO A O 1
ATOM 735 N N . ALA A 1 94 ? 2.457 -10.904 7.043 1.00 94.75 94 ALA A N 1
ATOM 736 C CA . ALA A 1 94 ? 1.110 -10.759 7.588 1.00 94.75 94 ALA A CA 1
ATOM 737 C C . ALA A 1 94 ? 1.196 -10.398 9.078 1.00 94.75 94 ALA A C 1
ATOM 739 O O . ALA A 1 94 ? 1.713 -11.180 9.882 1.00 94.75 94 ALA A O 1
ATOM 740 N N . LYS A 1 95 ? 0.754 -9.191 9.436 1.00 92.81 95 LYS A N 1
ATOM 741 C CA . LYS A 1 95 ? 0.753 -8.687 10.812 1.00 92.81 95 LYS A CA 1
ATOM 742 C C . LYS A 1 95 ? -0.133 -7.451 10.945 1.00 92.81 95 LYS A C 1
ATOM 744 O O . LYS A 1 95 ? -0.705 -6.964 9.974 1.00 92.81 95 LYS A O 1
ATOM 749 N N . HIS A 1 96 ? -0.207 -6.936 12.165 1.00 91.00 96 HIS A N 1
ATOM 750 C CA . HIS A 1 96 ? -0.764 -5.625 12.450 1.00 91.00 96 HIS A CA 1
ATOM 751 C C . HIS A 1 96 ? 0.287 -4.530 12.192 1.00 91.00 96 HIS A C 1
ATOM 753 O O . HIS A 1 96 ? 1.350 -4.519 12.816 1.00 91.00 96 HIS A O 1
ATOM 759 N N . TYR A 1 97 ? 0.002 -3.636 11.251 1.00 92.00 97 TYR A N 1
ATOM 760 C CA . TYR A 1 97 ? 0.776 -2.429 10.964 1.00 92.00 97 TYR A CA 1
ATOM 761 C C . TYR A 1 97 ? 0.106 -1.231 11.630 1.00 92.00 97 TYR A C 1
ATOM 763 O O . TYR A 1 97 ? -1.078 -1.001 11.409 1.00 92.00 97 TYR A O 1
ATOM 771 N N . ILE A 1 98 ? 0.838 -0.455 12.426 1.00 89.44 98 ILE A N 1
ATOM 772 C CA . ILE A 1 98 ? 0.250 0.678 13.160 1.00 89.44 98 ILE A CA 1
ATOM 773 C C . ILE A 1 98 ? 0.146 1.900 12.248 1.00 89.44 98 ILE A C 1
ATOM 775 O O . ILE A 1 98 ? -0.839 2.639 12.275 1.00 89.44 98 ILE A O 1
ATOM 779 N N . THR A 1 99 ? 1.165 2.103 11.415 1.00 91.44 99 THR A N 1
ATOM 780 C CA . THR A 1 99 ? 1.272 3.265 10.533 1.00 91.44 99 THR A CA 1
ATOM 781 C C . THR A 1 99 ? 1.517 2.852 9.094 1.00 91.44 99 THR A C 1
ATOM 783 O O . THR A 1 99 ? 2.121 1.814 8.805 1.00 91.44 99 THR A O 1
ATOM 786 N N . ILE A 1 100 ? 1.118 3.720 8.170 1.00 92.44 100 ILE A N 1
ATOM 787 C CA . ILE A 1 100 ? 1.432 3.557 6.750 1.00 92.44 100 ILE A CA 1
ATOM 788 C C . ILE A 1 100 ? 2.946 3.487 6.497 1.00 92.44 100 ILE A C 1
ATOM 790 O O . ILE A 1 100 ? 3.398 2.785 5.597 1.00 92.44 100 ILE A O 1
ATOM 794 N N . MET A 1 101 ? 3.754 4.145 7.334 1.00 92.69 101 MET A N 1
ATOM 795 C CA . MET A 1 101 ? 5.216 4.091 7.253 1.00 92.69 101 MET A CA 1
ATOM 796 C C . MET A 1 101 ? 5.758 2.687 7.495 1.00 92.69 101 MET A C 1
ATOM 798 O O . MET A 1 101 ? 6.662 2.253 6.782 1.00 92.69 101 MET A O 1
ATOM 802 N N . GLU A 1 102 ? 5.203 1.965 8.467 1.00 94.81 102 GLU A N 1
ATOM 803 C CA . GLU A 1 102 ? 5.593 0.580 8.735 1.00 94.81 102 GLU A CA 1
ATOM 804 C C . GLU A 1 102 ? 5.223 -0.343 7.570 1.00 94.81 102 GLU A C 1
ATOM 806 O O . GLU A 1 102 ? 6.019 -1.214 7.203 1.00 94.81 102 GLU A O 1
ATOM 811 N N . LEU A 1 103 ? 4.044 -0.140 6.971 1.00 95.75 103 LEU A N 1
ATOM 812 C CA . LEU A 1 103 ? 3.600 -0.900 5.801 1.00 95.75 103 LEU A CA 1
ATOM 813 C C . LEU A 1 103 ? 4.526 -0.650 4.604 1.00 95.75 103 LEU A C 1
ATOM 815 O O . LEU A 1 103 ? 5.063 -1.595 4.020 1.00 95.75 103 LEU A O 1
ATOM 819 N N . LEU A 1 104 ? 4.800 0.618 4.288 1.00 95.69 104 LEU A N 1
ATOM 820 C CA . LEU A 1 104 ? 5.714 0.994 3.207 1.00 95.69 104 LEU A CA 1
ATOM 821 C C . LEU A 1 104 ? 7.146 0.508 3.462 1.00 95.69 104 LEU A C 1
ATOM 823 O O . LEU A 1 104 ? 7.829 0.096 2.526 1.00 95.69 104 LEU A O 1
ATOM 827 N N . ALA A 1 105 ? 7.612 0.503 4.713 1.00 96.31 105 ALA A N 1
ATOM 828 C CA . ALA A 1 105 ? 8.913 -0.056 5.068 1.00 96.31 105 ALA A CA 1
ATOM 829 C C . ALA A 1 105 ? 8.982 -1.568 4.793 1.00 96.31 105 ALA A C 1
ATOM 831 O O . ALA A 1 105 ? 9.998 -2.048 4.285 1.00 96.31 105 ALA A O 1
ATOM 832 N N . ALA A 1 106 ? 7.907 -2.314 5.069 1.00 97.50 106 ALA A N 1
ATOM 833 C CA . ALA A 1 106 ? 7.834 -3.735 4.737 1.00 97.50 106 ALA A CA 1
ATOM 834 C C . ALA A 1 106 ? 7.814 -3.976 3.220 1.00 97.50 106 ALA A C 1
ATOM 836 O O . ALA A 1 106 ? 8.553 -4.838 2.745 1.00 97.50 106 ALA A O 1
ATOM 837 N N . ILE A 1 107 ? 7.052 -3.183 2.459 1.00 97.00 107 ILE A N 1
ATOM 838 C CA . ILE A 1 107 ? 7.040 -3.243 0.987 1.00 97.00 107 ILE A CA 1
ATOM 839 C C . ILE A 1 107 ? 8.442 -2.957 0.434 1.00 97.00 107 ILE A C 1
ATOM 841 O O . ILE A 1 107 ? 8.986 -3.752 -0.328 1.00 97.00 107 ILE A O 1
ATOM 845 N N . ASN A 1 108 ? 9.081 -1.876 0.888 1.00 96.56 108 ASN A N 1
ATOM 846 C CA . ASN A 1 108 ? 10.446 -1.517 0.501 1.00 96.56 108 ASN A CA 1
ATOM 847 C C . ASN A 1 108 ? 11.464 -2.617 0.821 1.00 96.56 108 ASN A C 1
ATOM 849 O O . ASN A 1 108 ? 12.393 -2.835 0.047 1.00 96.56 108 ASN A O 1
ATOM 853 N N . LYS A 1 109 ? 11.315 -3.308 1.957 1.00 96.81 109 LYS A N 1
ATOM 854 C CA . LYS A 1 109 ? 12.184 -4.435 2.310 1.00 96.81 109 LYS A CA 1
ATOM 855 C C . LYS A 1 109 ? 12.070 -5.572 1.289 1.00 96.81 109 LYS A C 1
ATOM 857 O O . LYS A 1 109 ? 13.092 -6.160 0.958 1.00 96.81 109 LYS A O 1
ATOM 862 N N . GLN A 1 110 ? 10.865 -5.851 0.790 1.00 96.62 110 GLN A N 1
ATOM 863 C CA . GLN A 1 110 ? 10.653 -6.879 -0.233 1.00 96.62 110 GLN A CA 1
ATOM 864 C C . GLN A 1 110 ? 11.105 -6.439 -1.624 1.00 96.62 110 GLN A C 1
ATOM 866 O O . GLN A 1 110 ? 11.668 -7.232 -2.360 1.00 96.62 110 GLN A O 1
ATOM 871 N N . LEU A 1 111 ? 10.954 -5.165 -1.980 1.00 94.56 111 LEU A N 1
ATOM 872 C CA . LEU A 1 111 ? 11.504 -4.658 -3.243 1.00 94.56 111 LEU A CA 1
ATOM 873 C C . LEU A 1 111 ? 13.032 -4.772 -3.281 1.00 94.56 111 LEU A C 1
ATOM 875 O O . LEU A 1 111 ? 13.603 -5.126 -4.305 1.00 94.56 111 LEU A O 1
ATOM 879 N N . LYS A 1 112 ? 13.694 -4.547 -2.142 1.00 93.81 112 LYS A N 1
ATOM 880 C CA . LYS A 1 112 ? 15.149 -4.703 -1.999 1.00 93.81 112 LYS A CA 1
ATOM 881 C C . LYS A 1 112 ? 15.635 -6.152 -1.995 1.00 93.81 112 LYS A C 1
ATOM 883 O O . LYS A 1 112 ? 16.837 -6.361 -2.111 1.00 93.81 112 LYS A O 1
ATOM 888 N N . SER A 1 113 ? 14.760 -7.143 -1.807 1.00 93.00 113 SER A N 1
ATOM 889 C CA . SER A 1 113 ? 15.171 -8.553 -1.849 1.00 93.00 113 SER A CA 1
ATOM 890 C C . SER A 1 113 ? 15.265 -9.096 -3.280 1.00 93.00 113 SER A C 1
ATOM 892 O O . SER A 1 113 ? 15.877 -10.141 -3.486 1.00 93.00 113 SER A O 1
ATOM 894 N N . CYS A 1 114 ? 14.714 -8.373 -4.261 1.00 89.12 114 CYS A N 1
ATOM 895 C CA . CYS A 1 114 ? 14.761 -8.699 -5.683 1.00 89.12 114 CYS A CA 1
ATOM 896 C C . CYS A 1 114 ? 15.605 -7.641 -6.425 1.00 89.12 114 CYS A C 1
ATOM 898 O O . CYS A 1 114 ? 15.199 -6.476 -6.471 1.00 89.12 114 CYS A O 1
ATOM 900 N N . PRO A 1 115 ? 16.766 -8.011 -7.006 1.00 88.19 115 PRO A N 1
ATOM 901 C CA . PRO A 1 115 ? 17.653 -7.076 -7.711 1.00 88.19 115 PRO A CA 1
ATOM 902 C C . PRO A 1 115 ? 16.948 -6.263 -8.803 1.00 88.19 115 PRO A C 1
ATOM 904 O O . PRO A 1 115 ? 17.246 -5.095 -9.022 1.00 88.19 115 PRO A O 1
ATOM 907 N N . GLU A 1 116 ? 15.958 -6.849 -9.469 1.00 86.62 116 GLU A N 1
ATOM 908 C CA . GLU A 1 116 ? 15.192 -6.214 -10.537 1.00 86.62 116 GLU A CA 1
ATOM 909 C C . GLU A 1 116 ? 14.182 -5.175 -10.037 1.00 86.62 116 GLU A C 1
ATOM 911 O O . GLU A 1 116 ? 13.574 -4.486 -10.859 1.00 86.62 116 GLU A O 1
ATOM 916 N N . THR A 1 117 ? 13.982 -5.059 -8.724 1.00 89.81 117 THR A N 1
ATOM 917 C CA . THR A 1 117 ? 13.098 -4.066 -8.100 1.00 89.81 117 THR A CA 1
ATOM 918 C C . THR A 1 117 ? 13.784 -3.233 -7.018 1.00 89.81 117 THR A C 1
ATOM 920 O O . THR A 1 117 ? 13.130 -2.382 -6.416 1.00 89.81 117 THR A O 1
ATOM 923 N N . GLU A 1 118 ? 15.080 -3.439 -6.760 1.00 90.50 118 GLU A N 1
ATOM 924 C CA . GLU A 1 118 ? 15.807 -2.774 -5.667 1.00 90.50 118 GLU A CA 1
ATOM 925 C C . GLU A 1 118 ? 15.905 -1.251 -5.837 1.00 90.50 118 GLU A C 1
ATOM 927 O O . GLU A 1 118 ? 16.042 -0.508 -4.862 1.00 90.50 118 GLU A O 1
ATOM 932 N N . ASP A 1 119 ? 15.808 -0.795 -7.086 1.00 88.31 119 ASP A N 1
ATOM 933 C CA . ASP A 1 119 ? 15.827 0.604 -7.495 1.00 88.31 119 ASP A CA 1
ATOM 934 C C . ASP A 1 119 ? 14.509 1.331 -7.197 1.00 88.31 119 ASP A C 1
ATOM 936 O O . ASP A 1 119 ? 14.464 2.561 -7.250 1.00 88.31 119 ASP A O 1
ATOM 940 N N . ILE A 1 120 ? 13.445 0.593 -6.870 1.00 90.69 120 ILE A N 1
ATOM 941 C CA . ILE A 1 120 ? 12.130 1.128 -6.524 1.00 90.69 120 ILE A CA 1
ATOM 942 C C . ILE A 1 120 ? 12.080 1.428 -5.029 1.00 90.69 120 ILE A C 1
ATOM 944 O O . ILE A 1 120 ? 12.233 0.542 -4.186 1.00 90.69 120 ILE A O 1
ATOM 948 N N . HIS A 1 121 ? 11.760 2.676 -4.685 1.00 91.81 121 HIS A N 1
ATOM 949 C CA . HIS A 1 121 ? 11.603 3.056 -3.289 1.00 91.81 121 HIS A CA 1
ATOM 950 C C . HIS A 1 121 ? 10.380 3.931 -3.024 1.00 91.81 121 HIS A C 1
ATOM 952 O O . HIS A 1 121 ? 10.282 5.063 -3.510 1.00 91.81 121 HIS A O 1
ATOM 958 N N . PHE A 1 122 ? 9.493 3.423 -2.169 1.00 92.19 122 PHE A N 1
ATOM 959 C CA . PHE A 1 122 ? 8.373 4.165 -1.613 1.00 92.19 122 PHE A CA 1
ATOM 960 C C . PHE A 1 122 ? 8.859 5.128 -0.536 1.00 92.19 122 PHE A C 1
ATOM 962 O O . PHE A 1 122 ? 9.517 4.726 0.426 1.00 92.19 122 PHE A O 1
ATOM 969 N N . LYS A 1 123 ? 8.488 6.396 -0.673 1.00 89.50 123 LYS A N 1
ATOM 970 C CA . LYS A 1 123 ? 8.672 7.432 0.341 1.00 89.50 123 LYS A CA 1
ATOM 971 C C . LYS A 1 123 ? 7.339 8.079 0.653 1.00 89.50 123 LYS A C 1
ATOM 973 O O . LYS A 1 123 ? 6.425 8.072 -0.169 1.00 89.50 123 LYS A O 1
ATOM 978 N N . THR A 1 124 ? 7.276 8.705 1.813 1.00 85.81 124 THR A N 1
ATOM 979 C CA . THR A 1 124 ? 6.214 9.650 2.122 1.00 85.81 124 THR A CA 1
ATOM 980 C C . THR A 1 124 ? 6.762 11.063 2.148 1.00 85.81 124 THR A C 1
ATOM 982 O O . THR A 1 124 ? 7.947 11.292 2.400 1.00 85.81 124 THR A O 1
ATOM 985 N N . SER A 1 125 ? 5.895 12.026 1.870 1.00 82.31 125 SER A N 1
ATOM 986 C CA . SER A 1 125 ? 6.144 13.417 2.228 1.00 82.31 125 SER A CA 1
ATOM 987 C C . SER A 1 125 ? 5.071 13.865 3.203 1.00 82.31 125 SER A C 1
ATOM 989 O O . SER A 1 125 ? 3.879 13.719 2.915 1.00 82.31 125 SER A O 1
ATOM 991 N N . THR A 1 126 ? 5.501 14.406 4.339 1.00 68.56 126 THR A N 1
ATOM 992 C CA . THR A 1 126 ? 4.607 14.952 5.354 1.00 68.56 126 THR A CA 1
ATOM 993 C C . THR A 1 126 ? 3.817 16.111 4.748 1.00 68.56 126 THR A C 1
ATOM 995 O O . THR A 1 126 ? 4.420 16.997 4.129 1.00 68.56 126 THR A O 1
ATOM 998 N N . PRO A 1 127 ? 2.484 16.147 4.886 1.00 59.22 127 PRO A N 1
ATOM 999 C CA . PRO A 1 127 ? 1.743 17.357 4.576 1.00 59.22 127 PRO A CA 1
ATOM 1000 C C . PRO A 1 127 ? 2.211 18.476 5.514 1.00 59.22 127 PRO A C 1
ATOM 1002 O O . PRO A 1 127 ? 2.458 18.257 6.701 1.00 59.22 127 PRO A O 1
ATOM 1005 N N . LYS A 1 128 ? 2.333 19.694 4.984 1.00 52.88 128 LYS A N 1
ATOM 1006 C CA . LYS A 1 128 ? 2.438 20.880 5.834 1.00 52.88 128 LYS A CA 1
ATOM 1007 C C . LYS A 1 128 ? 1.102 21.028 6.574 1.00 52.88 128 LYS A C 1
ATOM 1009 O O . LYS A 1 128 ? 0.060 20.937 5.931 1.00 52.88 128 LYS A O 1
ATOM 1014 N N . GLU A 1 129 ? 1.174 21.229 7.891 1.00 52.16 129 GLU A N 1
ATOM 1015 C CA . GLU A 1 129 ? 0.062 21.596 8.788 1.00 52.16 129 GLU A CA 1
ATOM 1016 C C . GLU A 1 129 ? -1.012 20.515 9.024 1.00 52.16 129 GLU A C 1
ATOM 1018 O O . GLU A 1 129 ? -1.936 20.345 8.237 1.00 52.16 129 GLU A O 1
ATOM 1023 N N . GLY A 1 130 ? -0.924 19.808 10.160 1.00 55.25 130 GLY A N 1
ATOM 1024 C CA . GLY A 1 130 ? -2.068 19.184 10.854 1.00 55.25 130 GLY A CA 1
ATOM 1025 C C . GLY A 1 130 ? -2.852 18.068 10.145 1.00 55.25 130 GLY A C 1
ATOM 1026 O O . GLY A 1 130 ? -3.775 17.516 10.739 1.00 55.25 130 GLY A O 1
ATOM 1027 N N . LYS A 1 131 ? -2.529 17.713 8.899 1.00 58.28 131 LYS A N 1
ATOM 1028 C CA . LYS A 1 131 ? -3.266 16.695 8.137 1.00 58.28 131 LYS A CA 1
ATOM 1029 C C . LYS A 1 131 ? -2.800 15.285 8.494 1.00 58.28 131 LYS A C 1
ATOM 1031 O O . LYS A 1 131 ? -1.610 14.990 8.456 1.00 58.28 131 LYS A O 1
ATOM 1036 N N . GLN A 1 132 ? -3.762 14.398 8.746 1.00 67.88 132 GLN A N 1
ATOM 1037 C CA . GLN A 1 132 ? -3.523 12.970 8.984 1.00 67.88 132 GLN A CA 1
ATOM 1038 C C . GLN A 1 132 ? -3.132 12.195 7.712 1.00 67.88 132 GLN A C 1
ATOM 1040 O O . GLN A 1 132 ? -2.838 11.014 7.807 1.00 67.88 132 GLN A O 1
ATOM 1045 N N . LEU A 1 133 ? -3.118 12.827 6.531 1.00 77.69 133 LEU A N 1
ATOM 1046 C CA . LEU A 1 133 ? -2.865 12.159 5.251 1.00 77.69 133 LEU A CA 1
ATOM 1047 C C . LEU A 1 133 ? -1.421 12.337 4.765 1.00 77.69 133 LEU A C 1
ATOM 1049 O O . LEU A 1 133 ? -0.958 13.464 4.617 1.00 77.69 133 LEU A O 1
ATOM 1053 N N . VAL A 1 134 ? -0.728 11.254 4.418 1.00 77.94 134 VAL A N 1
ATOM 1054 C CA . VAL A 1 134 ? 0.607 11.284 3.803 1.00 77.94 134 VAL A CA 1
ATOM 1055 C C . VAL A 1 134 ? 0.532 11.097 2.296 1.00 77.94 134 VAL A C 1
ATOM 1057 O O . VAL A 1 134 ? -0.191 10.233 1.803 1.00 77.94 134 VAL A O 1
ATOM 1060 N N . LYS A 1 135 ? 1.326 11.873 1.551 1.00 85.12 135 LYS A N 1
ATOM 1061 C CA . LYS A 1 135 ? 1.511 11.622 0.117 1.00 85.12 135 LYS A CA 1
ATOM 1062 C C . LYS A 1 135 ? 2.548 10.541 -0.088 1.00 85.12 135 LYS A C 1
ATOM 1064 O O . LYS A 1 135 ? 3.623 10.619 0.510 1.00 85.12 135 LYS A O 1
ATOM 1069 N N . ILE A 1 136 ? 2.248 9.594 -0.963 1.00 81.50 136 ILE A N 1
ATOM 1070 C CA . ILE A 1 136 ? 3.154 8.508 -1.322 1.00 81.50 136 ILE A CA 1
ATOM 1071 C C . ILE A 1 136 ? 3.910 8.905 -2.591 1.00 81.50 136 ILE A C 1
ATOM 1073 O O . ILE A 1 136 ? 3.367 9.535 -3.490 1.00 81.50 136 ILE A O 1
ATOM 1077 N N . LYS A 1 137 ? 5.199 8.589 -2.657 1.00 85.12 137 LYS A N 1
ATOM 1078 C CA . LYS A 1 137 ? 6.031 8.814 -3.840 1.00 85.12 137 LYS A CA 1
ATOM 1079 C C . LYS A 1 137 ? 6.866 7.585 -4.121 1.00 85.12 137 LYS A C 1
ATOM 1081 O O . LYS A 1 137 ? 7.370 6.966 -3.186 1.00 85.12 137 LYS A O 1
ATOM 1086 N N . ILE A 1 138 ? 7.079 7.294 -5.396 1.00 82.06 138 ILE A N 1
ATOM 1087 C CA . ILE A 1 138 ? 8.032 6.280 -5.839 1.00 82.06 138 ILE A CA 1
ATOM 1088 C C . ILE A 1 138 ? 9.227 6.998 -6.446 1.00 82.06 138 ILE A C 1
ATOM 1090 O O . ILE A 1 138 ? 9.065 7.865 -7.298 1.00 82.06 138 ILE A O 1
ATOM 1094 N N . ASN A 1 139 ? 10.426 6.645 -5.993 1.00 84.25 139 ASN A N 1
ATOM 1095 C CA . ASN A 1 139 ? 11.662 7.074 -6.635 1.00 84.25 139 ASN A CA 1
ATOM 1096 C C . ASN A 1 139 ? 12.302 5.858 -7.291 1.00 84.25 139 ASN A C 1
ATOM 1098 O O . ASN A 1 139 ? 12.405 4.814 -6.647 1.00 84.25 139 ASN A O 1
ATOM 1102 N N . LEU A 1 140 ? 12.730 6.027 -8.538 1.00 81.25 140 LEU A N 1
ATOM 1103 C CA . LEU A 1 140 ? 13.608 5.097 -9.233 1.00 81.25 140 LEU A CA 1
ATOM 1104 C C . LEU A 1 140 ? 15.030 5.638 -9.089 1.00 81.25 140 LEU A C 1
ATOM 1106 O O . LEU A 1 140 ? 15.283 6.789 -9.450 1.00 81.25 140 LEU A O 1
ATOM 1110 N N . THR A 1 141 ? 15.946 4.875 -8.497 1.00 69.81 141 THR A N 1
ATOM 1111 C CA . THR A 1 141 ? 17.348 5.309 -8.434 1.00 69.81 141 THR A CA 1
ATOM 1112 C C . THR A 1 141 ? 17.975 5.264 -9.821 1.00 69.81 141 THR A C 1
ATOM 1114 O O . THR A 1 141 ? 17.843 4.271 -10.524 1.00 69.81 141 THR A O 1
ATOM 1117 N N . GLU A 1 142 ? 18.724 6.306 -10.182 1.00 54.28 142 GLU A N 1
ATOM 1118 C CA . GLU A 1 142 ? 19.378 6.442 -11.492 1.00 54.28 142 GLU A CA 1
ATOM 1119 C C . GLU A 1 142 ? 20.422 5.367 -11.804 1.00 54.28 142 GLU A C 1
ATOM 1121 O O . GLU A 1 142 ? 20.908 5.347 -12.926 1.00 54.28 142 GLU A O 1
ATOM 1126 N N . LYS A 1 143 ? 20.792 4.490 -10.858 1.00 47.28 143 LYS A N 1
ATOM 1127 C CA . LYS A 1 143 ? 21.687 3.364 -11.142 1.00 47.28 143 LYS A CA 1
ATOM 1128 C C . LYS A 1 143 ? 20.952 2.355 -12.019 1.00 47.28 143 LYS A C 1
ATOM 1130 O O . LYS A 1 143 ? 20.134 1.596 -11.501 1.00 47.28 143 LYS A O 1
ATOM 1135 N N . PRO A 1 144 ? 21.258 2.284 -13.321 1.00 46.53 144 PRO A N 1
ATOM 1136 C CA . PRO A 1 144 ? 20.649 1.298 -14.170 1.00 46.53 144 PRO A CA 1
ATOM 1137 C C . PRO A 1 144 ? 21.514 0.046 -14.020 1.00 46.53 144 PRO A C 1
ATOM 1139 O O . PRO A 1 144 ? 22.665 0.038 -14.452 1.00 46.53 144 PRO A O 1
ATOM 1142 N N . ALA A 1 145 ? 20.988 -1.041 -13.456 1.00 47.50 145 ALA A N 1
ATOM 1143 C CA . ALA A 1 145 ? 21.589 -2.350 -13.735 1.00 47.50 145 ALA A CA 1
ATOM 1144 C C . ALA A 1 145 ? 21.540 -2.659 -15.253 1.00 47.50 145 ALA A C 1
ATOM 1146 O O . ALA A 1 145 ? 22.308 -3.474 -15.750 1.00 47.50 145 ALA A O 1
ATOM 1147 N N . LEU A 1 146 ? 20.685 -1.945 -15.998 1.00 50.22 146 LEU A N 1
ATOM 1148 C CA . LEU A 1 146 ? 20.582 -1.908 -17.453 1.00 50.22 146 LEU A CA 1
ATOM 1149 C C . LEU A 1 146 ? 20.296 -0.467 -17.876 1.00 50.22 146 LEU A C 1
ATOM 1151 O O . LEU A 1 146 ? 19.320 0.097 -17.387 1.00 50.22 146 LEU A O 1
ATOM 1155 N N . SER A 1 147 ? 21.130 0.126 -18.736 1.00 47.75 147 SER A N 1
ATOM 1156 C CA . SER A 1 147 ? 20.915 1.443 -19.358 1.00 47.75 147 SER A CA 1
ATOM 1157 C C . SER A 1 147 ? 19.431 1.653 -19.681 1.00 47.75 147 SER A C 1
ATOM 1159 O O . SER A 1 147 ? 18.872 0.998 -20.559 1.00 47.75 147 SER A O 1
ATOM 1161 N N . LEU A 1 148 ? 18.768 2.506 -18.895 1.00 49.75 148 LEU A N 1
ATOM 1162 C CA . LEU A 1 148 ? 17.316 2.675 -18.933 1.00 49.75 148 LEU A CA 1
ATOM 1163 C C . LEU A 1 148 ? 16.894 3.143 -20.331 1.00 49.75 148 LEU A C 1
ATOM 1165 O O . LEU A 1 148 ? 17.342 4.205 -20.769 1.00 49.75 148 LEU A O 1
ATOM 1169 N N . PRO A 1 149 ? 16.039 2.399 -21.049 1.00 50.19 149 PRO A N 1
ATOM 1170 C CA . PRO A 1 149 ? 15.544 2.869 -22.324 1.00 50.19 149 PRO A CA 1
ATOM 1171 C C . PRO A 1 149 ? 14.426 3.900 -22.119 1.00 50.19 149 PRO A C 1
ATOM 1173 O O . PRO A 1 149 ? 13.771 3.948 -21.078 1.00 50.19 149 PRO A O 1
ATOM 1176 N N . ASN A 1 150 ? 14.195 4.711 -23.153 1.00 52.47 150 ASN A N 1
ATOM 1177 C CA . ASN A 1 150 ? 13.390 5.942 -23.165 1.00 52.47 150 ASN A CA 1
ATOM 1178 C C . ASN A 1 150 ? 11.952 5.867 -22.598 1.00 52.47 150 ASN A C 1
ATOM 1180 O O . ASN A 1 150 ? 11.327 6.918 -22.455 1.00 52.47 150 ASN A O 1
ATOM 1184 N N . ARG A 1 151 ? 11.385 4.685 -22.300 1.00 64.75 151 ARG A N 1
ATOM 1185 C CA . ARG A 1 151 ? 10.039 4.522 -21.712 1.00 64.75 151 ARG A CA 1
ATOM 1186 C C . ARG A 1 151 ? 9.949 3.252 -20.864 1.00 64.75 151 ARG A C 1
ATOM 1188 O O . ARG A 1 151 ? 9.656 2.174 -21.380 1.00 64.75 151 ARG A O 1
ATOM 1195 N N . MET A 1 152 ? 10.158 3.383 -19.559 1.00 73.00 152 MET A N 1
ATOM 1196 C CA . MET A 1 152 ? 9.872 2.323 -18.595 1.00 73.00 152 MET A CA 1
ATOM 1197 C C . MET A 1 152 ? 8.482 2.533 -17.994 1.00 73.00 152 MET A C 1
ATOM 1199 O O . MET A 1 152 ? 8.185 3.621 -17.503 1.00 73.00 152 MET A O 1
ATOM 1203 N N . LYS A 1 153 ? 7.633 1.501 -18.021 1.00 87.12 153 LYS A N 1
ATOM 1204 C CA . LYS A 1 153 ? 6.380 1.492 -17.249 1.00 87.12 153 LYS A CA 1
ATOM 1205 C C . LYS A 1 153 ? 6.515 0.532 -16.080 1.00 87.12 153 LYS A C 1
ATOM 1207 O O . LYS A 1 153 ? 6.986 -0.593 -16.258 1.00 87.12 153 LYS A O 1
ATOM 1212 N N . VAL A 1 154 ? 6.083 0.979 -14.907 1.00 90.56 154 VAL A N 1
ATOM 1213 C CA . VAL A 1 154 ? 6.058 0.174 -13.687 1.00 90.56 154 VAL A CA 1
ATOM 1214 C C . VAL A 1 154 ? 4.649 0.219 -13.119 1.00 90.56 154 VAL A C 1
ATOM 1216 O O . VAL A 1 154 ? 4.151 1.298 -12.801 1.00 90.56 154 VAL A O 1
ATOM 1219 N N . ASN A 1 155 ? 4.028 -0.951 -12.993 1.00 94.25 155 ASN A N 1
ATOM 1220 C CA . ASN A 1 155 ? 2.713 -1.114 -12.384 1.00 94.25 155 ASN A CA 1
ATOM 1221 C C . ASN A 1 155 ? 2.836 -1.964 -11.127 1.00 94.25 155 ASN A C 1
ATOM 1223 O O . ASN A 1 155 ? 3.554 -2.965 -11.110 1.00 94.25 155 ASN A O 1
ATOM 1227 N N . PHE A 1 156 ? 2.077 -1.610 -10.102 1.00 96.88 156 PHE A N 1
ATOM 1228 C CA . PHE A 1 156 ? 1.945 -2.401 -8.886 1.00 96.88 156 PHE A CA 1
ATOM 1229 C C . PHE A 1 156 ? 0.544 -2.971 -8.838 1.00 96.88 156 PHE A C 1
ATOM 1231 O O . PHE A 1 156 ? -0.406 -2.240 -9.080 1.00 96.88 156 PHE A O 1
ATOM 1238 N N . THR A 1 157 ? 0.408 -4.254 -8.525 1.00 97.88 157 THR A N 1
ATOM 1239 C CA . THR A 1 157 ? -0.888 -4.868 -8.232 1.00 97.88 157 THR A CA 1
ATOM 1240 C C . THR A 1 157 ? -0.893 -5.337 -6.790 1.00 97.88 157 THR A C 1
ATOM 1242 O O . THR A 1 157 ? -0.114 -6.215 -6.421 1.00 97.88 157 THR A O 1
ATOM 1245 N N . PHE A 1 158 ? -1.753 -4.729 -5.984 1.00 97.19 158 PHE A N 1
ATOM 1246 C CA . PHE A 1 158 ? -1.954 -5.034 -4.574 1.00 97.19 158 PHE A CA 1
ATOM 1247 C C . PHE A 1 158 ? -3.300 -5.725 -4.355 1.00 97.19 158 PHE A C 1
ATOM 1249 O O . PHE A 1 158 ? -4.202 -5.649 -5.194 1.00 97.19 158 PHE A O 1
ATOM 1256 N N . SER A 1 159 ? -3.468 -6.342 -3.185 1.00 96.06 159 SER A N 1
ATOM 1257 C CA . SER A 1 159 ? -4.800 -6.668 -2.679 1.00 96.06 159 SER A CA 1
ATOM 1258 C C . SER A 1 159 ? -5.659 -5.403 -2.572 1.00 96.06 159 SER A C 1
ATOM 1260 O O . SER A 1 159 ? -5.151 -4.293 -2.372 1.00 96.06 159 SER A O 1
ATOM 1262 N N . LYS A 1 160 ? -6.985 -5.561 -2.678 1.00 94.06 160 LYS A N 1
ATOM 1263 C CA . LYS A 1 160 ? -7.935 -4.443 -2.536 1.00 94.06 160 LYS A CA 1
ATOM 1264 C C . LYS A 1 160 ? -7.743 -3.717 -1.205 1.00 94.06 160 LYS A C 1
ATOM 1266 O O . LYS A 1 160 ? -7.887 -2.500 -1.142 1.00 94.06 160 LYS A O 1
ATOM 1271 N N . HIS A 1 161 ? -7.393 -4.461 -0.160 1.00 92.88 161 HIS A N 1
ATOM 1272 C CA . HIS A 1 161 ? -7.159 -3.891 1.149 1.00 92.88 161 HIS A CA 1
ATOM 1273 C C . HIS A 1 161 ? -5.892 -3.028 1.190 1.00 92.88 161 HIS A C 1
ATOM 1275 O O . HIS A 1 161 ? -5.977 -1.864 1.575 1.00 92.88 161 HIS A O 1
ATOM 1281 N N . ILE A 1 162 ? -4.742 -3.532 0.727 1.00 94.75 162 ILE A N 1
ATOM 1282 C CA . ILE A 1 162 ? -3.513 -2.723 0.692 1.00 94.75 162 ILE A CA 1
ATOM 1283 C C . ILE A 1 162 ? -3.693 -1.499 -0.212 1.00 94.75 162 ILE A C 1
ATOM 1285 O O . ILE A 1 162 ? -3.309 -0.402 0.182 1.00 94.75 162 ILE A O 1
ATOM 1289 N N . ALA A 1 163 ? -4.323 -1.651 -1.381 1.00 94.75 163 ALA A N 1
ATOM 1290 C CA . ALA A 1 163 ? -4.629 -0.522 -2.259 1.00 94.75 163 ALA A CA 1
ATOM 1291 C C . ALA A 1 163 ? -5.444 0.566 -1.539 1.00 94.75 163 ALA A C 1
ATOM 1293 O O . ALA A 1 163 ? -5.081 1.741 -1.598 1.00 94.75 163 ALA A O 1
ATOM 1294 N N . PHE A 1 164 ? -6.477 0.167 -0.789 1.00 93.00 164 PHE A N 1
ATOM 1295 C CA . PHE A 1 164 ? -7.284 1.078 0.022 1.00 93.00 164 PHE A CA 1
ATOM 1296 C C . PHE A 1 164 ? -6.453 1.796 1.092 1.00 93.00 164 PHE A C 1
ATOM 1298 O O . PHE A 1 164 ? -6.556 3.015 1.219 1.00 93.00 164 PHE A O 1
ATOM 1305 N N . LEU A 1 165 ? -5.585 1.079 1.814 1.00 92.12 165 LEU A N 1
ATOM 1306 C CA . LEU A 1 165 ? -4.690 1.679 2.815 1.00 92.12 165 LEU A CA 1
ATOM 1307 C C . LEU A 1 165 ? -3.702 2.674 2.197 1.00 92.12 165 LEU A C 1
ATOM 1309 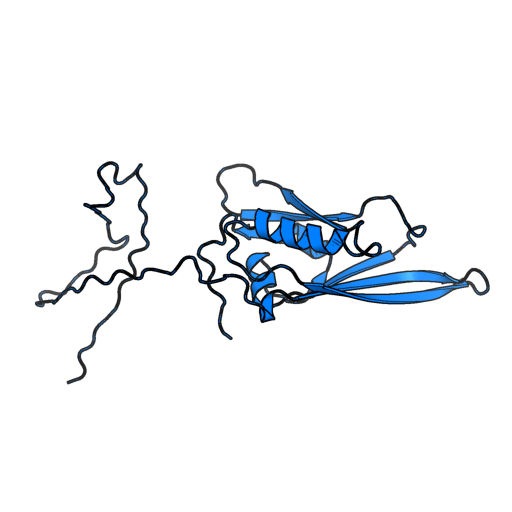O O . LEU A 1 165 ? -3.339 3.659 2.833 1.00 92.12 165 LEU A O 1
ATOM 1313 N N . LEU A 1 166 ? -3.284 2.439 0.951 1.00 93.00 166 LEU A N 1
ATOM 1314 C CA . LEU A 1 166 ? -2.453 3.363 0.180 1.00 93.00 166 LEU A CA 1
ATOM 1315 C C . LEU A 1 166 ? -3.250 4.561 -0.371 1.00 93.00 166 LEU A C 1
ATOM 1317 O O . LEU A 1 166 ? -2.650 5.450 -0.969 1.00 93.00 166 LEU A O 1
ATOM 1321 N N . GLY A 1 167 ? -4.570 4.616 -0.173 1.00 91.19 167 GLY A N 1
ATOM 1322 C CA . GLY A 1 167 ? -5.436 5.691 -0.661 1.00 91.19 167 GLY A CA 1
ATOM 1323 C C . GLY A 1 167 ? -5.908 5.515 -2.106 1.00 91.19 167 GLY A C 1
ATOM 1324 O O . GLY A 1 167 ? -6.215 6.507 -2.766 1.00 91.19 167 GLY A O 1
ATOM 1325 N N . SER A 1 168 ? -5.931 4.282 -2.621 1.00 92.94 168 SER A N 1
ATOM 1326 C CA . SER A 1 168 ? -6.406 3.952 -3.967 1.00 92.94 168 SER A CA 1
ATOM 1327 C C . SER A 1 168 ? -7.664 3.082 -3.935 1.00 92.94 168 SER A C 1
ATOM 1329 O O . SER A 1 168 ? -7.825 2.206 -3.088 1.00 92.94 168 SER A O 1
ATOM 1331 N N . ASP A 1 169 ? -8.549 3.295 -4.902 1.00 92.56 169 ASP A N 1
ATOM 1332 C CA . ASP A 1 169 ? -9.691 2.434 -5.214 1.00 92.56 169 ASP A CA 1
ATOM 1333 C C . ASP A 1 169 ? -9.341 1.322 -6.221 1.00 92.56 169 ASP A C 1
ATOM 1335 O O . ASP A 1 169 ? -10.120 0.382 -6.406 1.00 92.56 169 ASP A O 1
ATOM 1339 N N . LYS A 1 170 ? -8.160 1.397 -6.847 1.00 95.31 170 LYS A N 1
ATOM 1340 C CA . LYS A 1 170 ? -7.666 0.434 -7.834 1.00 95.31 170 LYS A CA 1
ATOM 1341 C C . LYS A 1 170 ? -6.653 -0.511 -7.208 1.00 95.31 170 LYS A C 1
ATOM 1343 O O . LYS A 1 170 ? -5.728 -0.093 -6.523 1.00 95.31 170 LYS A O 1
ATOM 1348 N N . THR A 1 171 ? -6.765 -1.794 -7.529 1.00 95.69 171 THR A N 1
ATOM 1349 C CA . THR A 1 171 ? -5.754 -2.793 -7.152 1.00 95.69 171 THR A CA 1
ATOM 1350 C C . THR A 1 171 ? -4.474 -2.652 -7.964 1.00 95.69 171 THR A C 1
ATOM 1352 O O . THR A 1 171 ? -3.398 -2.911 -7.435 1.00 95.69 171 THR A O 1
ATOM 1355 N N . THR A 1 172 ? -4.578 -2.218 -9.223 1.00 97.06 172 THR A N 1
ATOM 1356 C CA . THR A 1 172 ? -3.436 -1.938 -10.097 1.00 97.06 172 THR A CA 1
ATOM 1357 C C . THR A 1 172 ? -3.187 -0.435 -10.193 1.00 97.06 172 THR A C 1
ATOM 1359 O O . THR A 1 172 ? -4.084 0.311 -10.580 1.00 97.06 172 THR A O 1
ATOM 1362 N N . ILE A 1 173 ? -1.968 -0.010 -9.859 1.00 95.00 173 ILE A N 1
ATOM 1363 C CA . ILE A 1 173 ? -1.565 1.396 -9.744 1.00 95.00 173 ILE A CA 1
ATOM 1364 C C . ILE A 1 173 ? -0.299 1.622 -10.581 1.00 95.00 173 ILE A C 1
ATOM 1366 O O . ILE A 1 173 ? 0.718 0.948 -10.368 1.00 95.00 173 ILE A O 1
ATOM 1370 N N . ASP A 1 174 ? -0.353 2.564 -11.524 1.00 91.81 174 ASP A N 1
ATOM 1371 C CA . ASP A 1 174 ? 0.817 3.002 -12.299 1.00 91.81 174 ASP A CA 1
ATOM 1372 C C . ASP A 1 174 ? 1.741 3.856 -11.419 1.00 91.81 174 ASP A C 1
ATOM 1374 O O . ASP A 1 174 ? 1.280 4.609 -10.556 1.00 91.81 174 ASP A O 1
ATOM 1378 N N . TYR A 1 175 ? 3.057 3.782 -11.632 1.00 88.56 175 TYR A N 1
ATOM 1379 C CA . TYR A 1 175 ? 4.018 4.546 -10.830 1.00 88.56 175 TYR A CA 1
ATOM 1380 C C . TYR A 1 175 ? 3.711 6.060 -10.780 1.00 88.56 175 TYR A C 1
ATOM 1382 O O . TYR A 1 175 ? 3.929 6.689 -9.742 1.00 88.56 175 TYR A O 1
ATOM 1390 N N . ASN A 1 176 ? 3.160 6.640 -11.855 1.00 86.44 176 ASN A N 1
ATOM 1391 C CA . ASN A 1 176 ? 2.786 8.059 -11.923 1.00 86.44 176 ASN A CA 1
ATOM 1392 C C . ASN A 1 176 ? 1.543 8.400 -11.091 1.00 86.44 176 ASN A C 1
ATOM 1394 O O . ASN A 1 176 ? 1.297 9.569 -10.781 1.00 86.44 176 ASN A O 1
ATOM 1398 N N . GLU A 1 177 ? 0.718 7.409 -10.756 1.00 89.56 177 GLU A N 1
ATOM 1399 C CA . GLU A 1 177 ? -0.480 7.614 -9.944 1.00 89.56 177 GLU A CA 1
ATOM 1400 C C . GLU A 1 177 ? -0.136 7.751 -8.455 1.00 89.56 177 GLU A C 1
ATOM 1402 O O . GLU A 1 177 ? -0.882 8.409 -7.731 1.00 89.56 177 GLU A O 1
ATOM 1407 N N . PHE A 1 178 ? 1.016 7.235 -7.999 1.00 87.25 178 PHE A N 1
ATOM 1408 C CA . PHE A 1 178 ? 1.390 7.273 -6.579 1.00 87.25 178 PHE A CA 1
ATOM 1409 C C . PHE A 1 178 ? 1.501 8.682 -6.013 1.00 87.25 178 PHE A C 1
ATOM 1411 O O . PHE A 1 178 ? 1.054 8.903 -4.893 1.00 87.25 178 PHE A O 1
ATOM 1418 N N . GLU A 1 179 ? 1.991 9.657 -6.785 1.00 83.81 179 GLU A N 1
ATOM 1419 C CA . GLU A 1 179 ? 2.097 11.046 -6.312 1.00 83.81 179 GLU A CA 1
ATOM 1420 C C . GLU A 1 179 ? 0.740 11.696 -5.992 1.00 83.81 179 GLU A C 1
ATOM 1422 O O . GLU A 1 179 ? 0.678 12.714 -5.288 1.00 83.81 179 GLU A O 1
ATOM 1427 N N . LYS A 1 180 ? -0.346 11.121 -6.523 1.00 87.25 180 LYS A N 1
ATOM 1428 C CA . LYS A 1 180 ? -1.726 11.560 -6.295 1.00 87.25 180 LYS A CA 1
ATOM 1429 C C . LYS A 1 180 ? -2.364 10.841 -5.109 1.00 87.25 180 LYS A C 1
ATOM 1431 O O . LYS A 1 180 ? -3.363 11.331 -4.585 1.00 87.25 180 LYS A O 1
ATOM 1436 N N . LEU A 1 181 ? -1.794 9.716 -4.679 1.00 88.81 181 LEU A N 1
ATOM 1437 C CA . LEU A 1 181 ? -2.308 8.950 -3.556 1.00 88.81 181 LEU A CA 1
ATOM 1438 C C . LEU A 1 181 ? -2.060 9.673 -2.234 1.00 88.81 181 LEU A C 1
ATOM 1440 O O . LEU A 1 181 ? -1.024 10.311 -2.015 1.00 88.81 181 LEU A O 1
ATOM 1444 N N . SER A 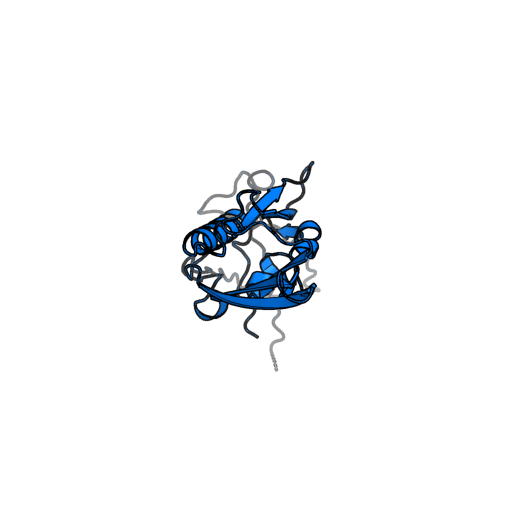1 182 ? -3.044 9.561 -1.350 1.00 87.81 182 SER A N 1
ATOM 1445 C CA . SER A 1 182 ? -3.009 10.102 0.003 1.00 87.81 182 SER A CA 1
ATOM 1446 C C . SER A 1 182 ? -3.526 9.040 0.964 1.00 87.81 182 SER A C 1
ATOM 1448 O O . SER A 1 182 ? -4.681 8.642 0.867 1.00 87.81 182 SER A O 1
ATOM 1450 N N . ALA A 1 183 ? -2.669 8.589 1.872 1.00 86.12 183 ALA A N 1
ATOM 1451 C CA . ALA A 1 183 ? -2.976 7.532 2.830 1.00 86.12 183 ALA A CA 1
ATOM 1452 C C . ALA A 1 183 ? -3.095 8.097 4.245 1.00 86.12 183 ALA A C 1
ATOM 1454 O O . ALA A 1 183 ? -2.394 9.051 4.580 1.00 86.12 183 ALA A O 1
ATOM 1455 N N . GLU A 1 184 ? -3.930 7.504 5.093 1.00 86.00 184 GLU A N 1
ATOM 1456 C CA . GLU A 1 184 ? -3.964 7.858 6.514 1.00 86.00 184 GLU A CA 1
ATOM 1457 C C . GLU A 1 184 ? -2.641 7.488 7.201 1.00 86.00 184 GLU A C 1
ATOM 1459 O O . GLU A 1 184 ? -2.045 6.443 6.946 1.00 86.00 184 GLU A O 1
ATOM 1464 N N . MET A 1 185 ? -2.151 8.371 8.071 1.00 84.19 185 MET A N 1
ATOM 1465 C CA . MET A 1 185 ? -0.906 8.176 8.812 1.00 84.19 185 MET A CA 1
ATOM 1466 C C . MET A 1 185 ? -1.017 6.973 9.752 1.00 84.19 185 MET A C 1
ATOM 1468 O O . MET A 1 185 ? -0.107 6.143 9.819 1.00 84.19 185 MET A O 1
ATOM 1472 N N . SER A 1 186 ? -2.134 6.902 10.475 1.00 85.12 186 SER A N 1
ATOM 1473 C CA . SER A 1 186 ? -2.483 5.787 11.346 1.00 85.12 186 SER A CA 1
ATOM 1474 C C . SER A 1 186 ? -3.378 4.827 10.582 1.00 85.12 186 SER A C 1
ATOM 1476 O O . SER A 1 186 ? -4.386 5.246 10.029 1.00 85.12 186 SER A O 1
ATOM 1478 N N . ILE A 1 187 ? -3.026 3.546 10.587 1.00 84.75 187 ILE A N 1
ATOM 1479 C CA . ILE A 1 187 ? -3.824 2.464 9.989 1.00 84.75 187 ILE A CA 1
ATOM 1480 C C . ILE A 1 187 ? -4.137 1.362 11.012 1.00 84.75 187 ILE A C 1
ATOM 1482 O O . ILE A 1 187 ? -4.608 0.285 10.654 1.00 84.75 187 ILE A O 1
ATOM 1486 N N . SER A 1 188 ? -3.897 1.632 12.299 1.00 80.94 188 SER A N 1
ATOM 1487 C CA . SER A 1 188 ? -4.164 0.707 13.407 1.00 80.94 188 SER A CA 1
ATOM 1488 C C . SER A 1 188 ? -5.644 0.337 13.542 1.00 80.94 188 SER A C 1
ATOM 1490 O O . SER A 1 188 ? -5.969 -0.780 13.928 1.00 80.94 188 SER A O 1
ATOM 1492 N N . GLY A 1 189 ? -6.551 1.254 13.194 1.00 73.62 189 GLY A N 1
ATOM 1493 C CA . GLY A 1 189 ? -7.995 1.005 13.180 1.00 73.62 189 GLY A CA 1
ATOM 1494 C C . GLY A 1 189 ? -8.504 0.343 11.898 1.00 73.62 189 GLY A C 1
ATOM 1495 O O . GLY A 1 189 ? -9.691 0.039 11.805 1.00 73.62 189 GLY A O 1
ATOM 1496 N N . ALA A 1 190 ? -7.644 0.137 10.896 1.00 73.81 190 ALA A N 1
ATOM 1497 C CA . ALA A 1 190 ? -8.070 -0.461 9.644 1.00 73.81 190 ALA A CA 1
ATOM 1498 C C . ALA A 1 190 ? -8.261 -1.969 9.827 1.00 73.81 190 ALA A C 1
ATOM 1500 O O . ALA A 1 190 ? -7.308 -2.723 10.008 1.00 73.81 190 ALA A O 1
ATOM 1501 N N . ILE A 1 191 ? -9.512 -2.411 9.793 1.00 67.12 191 ILE A N 1
ATOM 1502 C CA . ILE A 1 191 ? -9.867 -3.829 9.810 1.00 67.12 191 ILE A CA 1
ATOM 1503 C C . ILE A 1 191 ? -9.923 -4.306 8.352 1.00 67.12 191 ILE A C 1
ATOM 1505 O O . ILE A 1 191 ? -10.436 -3.559 7.509 1.00 67.12 191 ILE A O 1
ATOM 1509 N N . PRO A 1 192 ? -9.445 -5.527 8.032 1.00 62.94 192 PRO A N 1
ATOM 1510 C CA . PRO A 1 192 ? -9.669 -6.124 6.725 1.00 62.94 192 PRO A CA 1
ATOM 1511 C C . PRO A 1 192 ? -11.136 -6.017 6.346 1.00 62.94 192 PRO A C 1
ATOM 1513 O O . PRO A 1 192 ? -12.011 -6.527 7.045 1.00 62.94 192 PRO A O 1
ATOM 1516 N N . LYS A 1 193 ? -11.415 -5.318 5.242 1.00 56.38 193 LYS A N 1
ATOM 1517 C CA . LYS A 1 193 ? -12.739 -5.364 4.630 1.00 56.38 193 LYS A CA 1
ATOM 1518 C C . LYS A 1 193 ? -12.891 -6.771 4.071 1.00 56.38 193 LYS A C 1
ATOM 1520 O O . LYS A 1 193 ? -12.455 -7.028 2.952 1.00 56.38 193 LYS A O 1
ATOM 1525 N N . PHE A 1 194 ? -13.442 -7.675 4.878 1.00 46.66 194 PHE A N 1
ATOM 1526 C CA . PHE A 1 194 ? -13.902 -8.971 4.404 1.00 46.66 194 PHE A CA 1
ATOM 1527 C C . PHE A 1 194 ? -14.877 -8.692 3.254 1.00 46.66 194 PHE A C 1
ATOM 1529 O O . PHE A 1 194 ? -15.877 -7.996 3.442 1.00 46.66 194 PHE A O 1
ATOM 1536 N N . ALA A 1 195 ? -14.471 -9.091 2.049 1.00 39.25 195 ALA A N 1
ATOM 1537 C CA . ALA A 1 195 ? -15.268 -8.988 0.834 1.00 39.25 195 ALA A CA 1
ATOM 1538 C C . ALA A 1 195 ? -16.332 -10.085 0.804 1.00 39.25 195 ALA A C 1
ATOM 1540 O O . ALA A 1 195 ? -16.041 -11.189 1.320 1.00 39.25 195 ALA A O 1
#

pLDDT: mean 77.66, std 16.27, range [39.25, 97.88]